Protein AF-A0A142WXB3-F1 (afdb_monomer_lite)

Sequence (186 aa):
MRRVSFALVLLGLASVGWAQGPALPAAPQPLIVPQTEVIPVVPEAPRPQPTRYETLRPIVPQVAPSPSFPQQFDPPGGVSLTPVPDGTVIPYEQVFVSPLPALPLYDKVRVRQTRNMHPQAVPKLVAIKDPCFGGGCVYVEVCVPPCGREEVCCLRWRDGIRLDYGKYSVDIVTTRRGLVIVDYND

Radius of gyration: 32.51 Å; chains: 1; bounding box: 45×109×46 Å

Foldseek 3Di:
DDDDDDDDDDDDDDDDDDDDDDDDDDDDDDDDDPDPPPPPPDPPDPDPDPPPPPPPPPPPPPPPPDPPDDPPPDDPDDPDPDPDDDDPPPPPPPPPPPPDPPQDAQDQEAEAPVVLADPPWDWDWDWFQQLPPDRGTHIYIDTHDPDADWDWDQDPPFRWIWTDRPQKIWIWGRDNVRHTYTYIDD

Structure (mmCIF, N/CA/C/O backbone):
data_AF-A0A142WXB3-F1
#
_entry.id   AF-A0A142WXB3-F1
#
loop_
_atom_site.group_PDB
_atom_site.id
_atom_site.type_symbol
_atom_site.label_atom_id
_atom_site.label_alt_id
_atom_site.label_comp_id
_atom_site.label_asym_id
_atom_site.label_entity_id
_atom_site.label_seq_id
_atom_site.pdbx_PDB_ins_code
_atom_site.Cartn_x
_atom_site.Cartn_y
_atom_site.Cartn_z
_atom_site.occupancy
_atom_site.B_iso_or_equiv
_atom_site.auth_seq_id
_atom_site.auth_comp_id
_atom_site.auth_asym_id
_atom_site.auth_atom_id
_atom_site.pdbx_PDB_model_num
ATOM 1 N N . MET A 1 1 ? -15.731 11.351 26.396 1.00 47.03 1 MET A N 1
ATOM 2 C CA . MET A 1 1 ? -16.989 11.983 25.940 1.00 47.03 1 MET A CA 1
ATOM 3 C C . MET A 1 1 ? -16.761 13.478 25.740 1.00 47.03 1 MET A C 1
ATOM 5 O O . MET A 1 1 ? -16.680 14.202 26.722 1.00 47.03 1 MET A O 1
ATOM 9 N N . ARG A 1 2 ? -16.611 13.946 24.496 1.00 42.78 2 ARG A N 1
ATOM 10 C CA . ARG A 1 2 ? -16.711 15.371 24.141 1.00 42.78 2 ARG A CA 1
ATOM 11 C C . ARG A 1 2 ? -17.492 15.467 22.830 1.00 42.78 2 ARG A C 1
ATOM 13 O O . ARG A 1 2 ? -17.138 14.814 21.857 1.00 42.78 2 ARG A O 1
ATOM 20 N N . ARG A 1 3 ? -18.619 16.176 22.900 1.00 59.78 3 ARG A N 1
ATOM 21 C CA . ARG A 1 3 ? -19.543 16.507 21.806 1.00 59.78 3 ARG A CA 1
ATOM 22 C C . ARG A 1 3 ? -18.959 17.639 20.939 1.00 59.78 3 ARG A C 1
ATOM 24 O O . ARG A 1 3 ? -17.984 18.257 21.360 1.00 59.78 3 ARG A O 1
ATOM 31 N N . VAL A 1 4 ? -19.708 17.983 19.878 1.00 42.53 4 VAL A N 1
ATOM 32 C CA . VAL A 1 4 ? -19.761 19.292 19.171 1.00 42.53 4 VAL A CA 1
ATOM 33 C C . VAL A 1 4 ? -18.814 19.368 17.956 1.00 42.53 4 VAL A C 1
ATOM 35 O O . VAL A 1 4 ? -17.632 19.096 18.098 1.00 42.53 4 VAL A O 1
ATOM 38 N N . SER A 1 5 ? -19.201 19.726 16.724 1.00 49.81 5 SER A N 1
ATOM 39 C CA . SER A 1 5 ? -20.491 20.025 16.076 1.00 49.81 5 SER A CA 1
ATOM 40 C C . SER A 1 5 ? -20.311 19.915 14.554 1.00 49.81 5 SER A C 1
ATOM 42 O O . SER A 1 5 ? -19.264 20.287 14.028 1.00 49.81 5 SER A O 1
ATOM 44 N N . PHE A 1 6 ? -21.343 19.449 13.846 1.00 47.66 6 PHE A N 1
ATOM 45 C CA . PHE A 1 6 ? -21.477 19.583 12.393 1.00 47.66 6 PHE A CA 1
ATOM 46 C C . PHE A 1 6 ? -21.995 20.990 12.068 1.00 47.66 6 PHE A C 1
ATOM 48 O O . PHE A 1 6 ? -23.090 21.348 12.494 1.00 47.66 6 PHE A O 1
ATOM 55 N N . ALA A 1 7 ? -21.233 21.767 11.301 1.00 58.34 7 ALA A N 1
ATOM 56 C CA . ALA A 1 7 ? -21.731 22.960 10.625 1.00 58.34 7 ALA A CA 1
ATOM 57 C C . ALA A 1 7 ? -21.844 22.643 9.130 1.00 58.34 7 ALA A C 1
ATOM 59 O O . ALA A 1 7 ? -20.854 22.591 8.402 1.00 58.34 7 ALA A O 1
ATOM 60 N N . LEU A 1 8 ? -23.076 22.361 8.716 1.00 57.81 8 LEU A N 1
ATOM 61 C CA . LEU A 1 8 ? -23.508 22.274 7.331 1.00 57.81 8 LEU A CA 1
ATOM 62 C C . LEU A 1 8 ? -23.647 23.712 6.809 1.00 57.81 8 LEU A C 1
ATOM 64 O O . LEU A 1 8 ? -24.471 24.462 7.326 1.00 57.81 8 LEU A O 1
ATOM 68 N N . VAL A 1 9 ? -22.862 24.104 5.806 1.00 57.94 9 VAL A N 1
ATOM 69 C CA . VAL A 1 9 ? -23.105 25.343 5.053 1.00 57.94 9 VAL A CA 1
ATOM 70 C C . VAL A 1 9 ? -23.242 24.977 3.581 1.00 57.94 9 VAL A C 1
ATOM 72 O O . VAL A 1 9 ? -22.266 24.756 2.870 1.00 57.94 9 VAL A O 1
ATOM 75 N N . LEU A 1 10 ? -24.503 24.861 3.170 1.00 60.84 10 LEU A N 1
ATOM 76 C CA . LEU A 1 10 ? -24.974 25.010 1.798 1.00 60.84 10 LEU A CA 1
ATOM 77 C C . LEU A 1 10 ? -25.047 26.505 1.490 1.00 60.84 10 LEU A C 1
ATOM 79 O O . LEU A 1 10 ? -25.651 27.219 2.280 1.00 60.84 10 LEU A O 1
ATOM 83 N N . LEU A 1 11 ? -24.471 26.941 0.368 1.00 51.78 11 LEU A N 1
ATOM 84 C CA . LEU A 1 11 ? -24.742 28.172 -0.407 1.00 51.78 11 LEU A CA 1
ATOM 85 C C . LEU A 1 11 ? -23.515 28.374 -1.311 1.00 51.78 11 LEU A C 1
ATOM 87 O O . LEU A 1 11 ? -22.391 28.277 -0.844 1.00 51.78 11 LEU A O 1
ATOM 91 N N . GLY A 1 12 ? -23.588 28.639 -2.603 1.00 46.34 12 GLY A N 1
ATOM 92 C CA . GLY A 1 12 ? -24.674 28.945 -3.512 1.00 46.34 12 GLY A CA 1
ATOM 93 C C . GLY A 1 12 ? -23.985 29.320 -4.828 1.00 46.34 12 GLY A C 1
ATOM 94 O O . GLY A 1 12 ? -22.932 29.958 -4.825 1.00 46.34 12 GLY A O 1
ATOM 95 N N . LEU A 1 13 ? -24.532 28.855 -5.946 1.00 54.47 13 LEU A N 1
ATOM 96 C CA . LEU A 1 13 ? -24.110 29.256 -7.283 1.00 54.47 13 LEU A CA 1
ATOM 97 C C . LEU A 1 13 ? -24.368 30.755 -7.477 1.00 54.47 13 LEU A C 1
ATOM 99 O O . LEU A 1 13 ? -25.500 31.203 -7.317 1.00 54.47 13 LEU A O 1
ATOM 103 N N . ALA A 1 14 ? -23.347 31.499 -7.894 1.00 48.94 14 ALA A N 1
ATOM 104 C CA . ALA A 1 14 ? -23.523 32.764 -8.597 1.00 48.94 14 ALA A CA 1
ATOM 105 C C . ALA A 1 14 ? -22.334 32.988 -9.539 1.00 48.94 14 ALA A C 1
ATOM 107 O O . ALA A 1 14 ? -21.249 33.404 -9.137 1.00 48.94 14 ALA A O 1
ATOM 108 N N . SER A 1 15 ? -22.555 32.677 -10.814 1.00 53.38 15 SER A N 1
ATOM 109 C CA . SER A 1 15 ? -21.755 33.178 -11.924 1.00 53.38 15 SER A CA 1
ATOM 110 C C . SER A 1 15 ? -21.953 34.691 -12.016 1.00 53.38 15 SER A C 1
ATOM 112 O O . SER A 1 15 ? -23.075 35.148 -12.221 1.00 53.38 15 SER A O 1
ATOM 114 N N . VAL A 1 16 ? -20.878 35.466 -11.882 1.00 59.09 16 VAL A N 1
ATOM 115 C CA . VAL A 1 16 ? -20.888 36.909 -12.150 1.00 59.09 16 VAL A CA 1
ATOM 116 C C . VAL A 1 16 ? -19.816 37.200 -13.191 1.00 59.09 16 VAL A C 1
ATOM 118 O O . VAL A 1 16 ? -18.640 36.884 -13.009 1.00 59.09 16 VAL A O 1
ATOM 121 N N . GLY A 1 17 ? -20.277 37.729 -14.324 1.00 46.22 17 GLY A N 1
ATOM 122 C CA . GLY A 1 17 ? -19.465 38.106 -15.470 1.00 46.22 17 GLY A CA 1
ATOM 123 C C . GLY A 1 17 ? -18.513 39.250 -15.143 1.00 46.22 17 GLY A C 1
ATOM 124 O O . GLY A 1 17 ? -18.853 40.187 -14.424 1.00 46.22 17 GLY A O 1
ATOM 125 N N . TRP A 1 18 ? -17.309 39.164 -15.695 1.00 51.41 18 TRP A N 1
ATOM 126 C CA . TRP A 1 18 ? -16.295 40.199 -15.573 1.00 51.41 18 TRP A CA 1
ATOM 127 C C . TRP A 1 18 ? -16.490 41.195 -16.716 1.00 51.41 18 TRP A C 1
ATOM 129 O O . TRP A 1 18 ? -16.135 40.922 -17.860 1.00 51.41 18 TRP A O 1
ATOM 139 N N . ALA A 1 19 ? -17.090 42.343 -16.402 1.00 52.09 19 ALA A N 1
ATOM 140 C CA . ALA A 1 19 ? -17.025 43.529 -17.244 1.00 52.09 19 ALA A CA 1
ATOM 141 C C . ALA A 1 19 ? -15.675 44.214 -16.997 1.00 52.09 19 ALA A C 1
ATOM 143 O O . ALA A 1 19 ? -15.342 44.597 -15.875 1.00 52.09 19 ALA A O 1
ATOM 144 N N . GLN A 1 20 ? -14.880 44.320 -18.055 1.00 57.94 20 GLN A N 1
ATOM 145 C CA . GLN A 1 20 ? -13.537 44.881 -18.036 1.00 57.94 20 GLN A CA 1
ATOM 146 C C . GLN A 1 20 ? -13.639 46.412 -18.100 1.00 57.94 20 GLN A C 1
ATOM 148 O O . GLN A 1 20 ? -13.911 46.982 -19.154 1.00 57.94 20 GLN A O 1
ATOM 153 N N . GLY A 1 21 ? -13.502 47.071 -16.948 1.00 66.12 21 GLY A N 1
ATOM 154 C CA . GLY A 1 21 ? -13.459 48.532 -16.837 1.00 66.12 21 GLY A CA 1
ATOM 155 C C . GLY A 1 21 ? -12.042 49.098 -17.033 1.00 66.12 21 GLY A C 1
ATOM 156 O O . GLY A 1 21 ? -11.064 48.378 -16.815 1.00 66.12 21 GLY A O 1
ATOM 157 N N . PRO A 1 22 ? -11.906 50.374 -17.443 1.00 63.91 22 PRO A N 1
ATOM 158 C CA . PRO A 1 22 ? -10.613 51.008 -17.683 1.00 63.91 22 PRO A CA 1
ATOM 159 C C . PRO A 1 22 ? -9.807 51.165 -16.387 1.00 63.91 22 PRO A C 1
ATOM 161 O O . PRO A 1 22 ? -10.332 51.551 -15.342 1.00 63.91 22 PRO A O 1
ATOM 164 N N . ALA A 1 23 ? -8.513 50.854 -16.480 1.00 55.50 23 ALA A N 1
ATOM 165 C CA . ALA A 1 23 ? -7.552 50.913 -15.388 1.00 55.50 23 ALA A CA 1
ATOM 166 C C . ALA A 1 23 ? -7.412 52.343 -14.844 1.00 55.50 23 ALA A C 1
ATOM 168 O O . ALA A 1 23 ? -6.957 53.248 -15.544 1.00 55.50 23 ALA A O 1
ATOM 169 N N . LEU A 1 24 ? -7.789 52.535 -13.580 1.00 71.38 24 LEU A N 1
ATOM 170 C CA . LEU A 1 24 ? -7.489 53.753 -12.835 1.00 71.38 24 LEU A CA 1
ATOM 171 C C . LEU A 1 24 ? -5.999 53.774 -12.442 1.00 71.38 24 LEU A C 1
ATOM 173 O O . LEU A 1 24 ? -5.443 52.721 -12.113 1.00 71.38 24 LEU A O 1
ATOM 177 N N . PRO A 1 25 ? -5.343 54.949 -12.449 1.00 66.12 25 PRO A N 1
ATOM 178 C CA . PRO A 1 25 ? -3.958 55.084 -12.017 1.00 66.12 25 PRO A CA 1
ATOM 179 C C . PRO A 1 25 ? -3.825 54.759 -10.525 1.00 66.12 25 PRO A C 1
ATOM 181 O O . PRO A 1 25 ? -4.580 55.253 -9.687 1.00 66.12 25 PRO A O 1
ATOM 184 N N . ALA A 1 26 ? -2.858 53.897 -10.211 1.00 62.44 26 ALA A N 1
ATOM 185 C CA . ALA A 1 26 ? -2.575 53.424 -8.865 1.00 62.44 26 ALA A CA 1
ATOM 186 C C . ALA A 1 26 ? -2.197 54.586 -7.932 1.00 62.44 26 ALA A C 1
ATOM 188 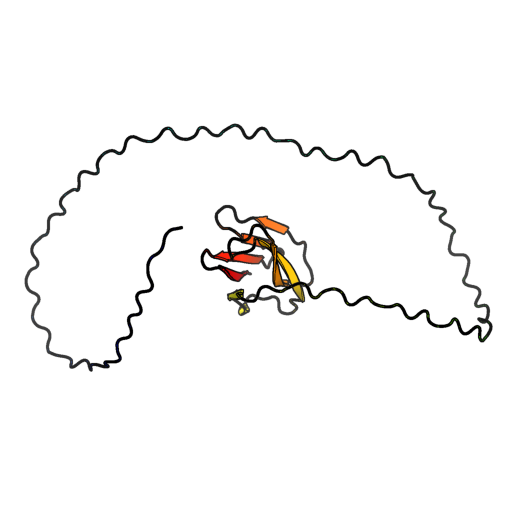O O . ALA A 1 26 ? -1.267 55.344 -8.206 1.00 62.44 26 ALA A O 1
ATOM 189 N N . ALA A 1 27 ? -2.910 54.702 -6.811 1.00 72.00 27 ALA A N 1
ATOM 190 C CA . ALA A 1 27 ? -2.542 55.607 -5.733 1.00 72.00 27 ALA A CA 1
ATOM 191 C C . ALA A 1 27 ? -1.198 55.176 -5.102 1.00 72.00 27 ALA A C 1
ATOM 193 O O . ALA A 1 27 ? -0.937 53.972 -4.991 1.00 72.00 27 ALA A O 1
ATOM 194 N N . PRO A 1 28 ? -0.349 56.126 -4.669 1.00 70.69 28 PRO A N 1
ATOM 195 C CA . PRO A 1 28 ? 0.901 55.819 -3.984 1.00 70.69 28 PRO A CA 1
ATOM 196 C C . PRO A 1 28 ? 0.604 55.087 -2.672 1.00 70.69 28 PRO A C 1
ATOM 198 O O . PRO A 1 28 ? -0.101 55.603 -1.803 1.00 70.69 28 PRO A O 1
ATOM 201 N N . GLN A 1 29 ? 1.119 53.864 -2.540 1.00 71.75 29 GLN A N 1
ATOM 202 C CA . GLN A 1 29 ? 0.942 53.086 -1.320 1.00 71.75 29 GLN A CA 1
ATOM 203 C C . GLN A 1 29 ? 1.796 53.670 -0.185 1.00 71.75 29 GLN A C 1
ATOM 2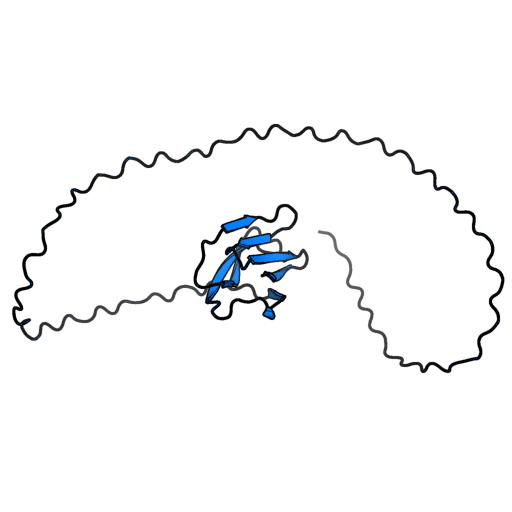05 O O . GLN A 1 29 ? 2.955 54.027 -0.418 1.00 71.75 29 GLN A O 1
ATOM 210 N N . PRO A 1 30 ? 1.262 53.760 1.045 1.00 68.12 30 PRO A N 1
ATOM 211 C CA . PRO A 1 30 ? 2.056 54.134 2.202 1.00 68.12 30 PRO A CA 1
ATOM 212 C C . PRO A 1 30 ? 3.113 53.058 2.472 1.00 68.12 30 PRO A C 1
ATOM 214 O O . PRO A 1 30 ? 2.824 51.862 2.486 1.00 68.12 30 PRO A O 1
ATOM 217 N N . LEU A 1 31 ? 4.349 53.504 2.693 1.00 62.78 31 LEU A N 1
ATOM 218 C CA . LEU A 1 31 ? 5.473 52.684 3.136 1.00 62.78 31 LEU A CA 1
ATOM 219 C C . LEU A 1 31 ? 5.151 52.113 4.526 1.00 62.78 31 LEU A C 1
ATOM 221 O O . LEU A 1 31 ? 5.334 52.773 5.547 1.00 62.78 31 LEU A O 1
ATOM 225 N N . ILE A 1 32 ? 4.623 50.890 4.561 1.00 66.56 32 ILE A N 1
ATOM 226 C CA . ILE A 1 32 ? 4.429 50.132 5.797 1.00 66.56 32 ILE A CA 1
ATOM 227 C C . ILE A 1 32 ? 5.810 49.645 6.230 1.00 66.56 32 ILE A C 1
ATOM 229 O O . ILE A 1 32 ? 6.370 48.713 5.655 1.00 66.56 32 ILE A O 1
ATOM 233 N N . VAL A 1 33 ? 6.377 50.313 7.233 1.00 71.38 33 VAL A N 1
ATOM 234 C CA . VAL A 1 33 ? 7.566 49.831 7.938 1.00 71.38 33 VAL A CA 1
ATOM 235 C C . VAL A 1 33 ? 7.153 48.560 8.688 1.00 71.38 33 VAL A C 1
ATOM 237 O O . VAL A 1 33 ? 6.237 48.636 9.512 1.00 71.38 33 VAL A O 1
ATOM 240 N N . PRO A 1 34 ? 7.760 47.391 8.417 1.00 62.31 34 PRO A N 1
ATOM 241 C CA . PRO A 1 34 ? 7.446 46.183 9.163 1.00 62.31 34 PRO A CA 1
ATOM 242 C C . PRO A 1 34 ? 7.835 46.410 10.624 1.00 62.31 34 PRO A C 1
ATOM 244 O O . PRO A 1 34 ? 9.001 46.639 10.943 1.00 62.31 34 PRO A O 1
ATOM 247 N N . GLN A 1 35 ? 6.840 46.389 11.510 1.00 62.81 35 GLN A N 1
ATOM 248 C CA . GLN A 1 35 ? 7.089 46.342 12.942 1.00 62.81 35 GLN A CA 1
ATOM 249 C C . GLN A 1 35 ? 7.801 45.025 13.236 1.00 62.81 35 GLN A C 1
ATOM 251 O O . GLN A 1 35 ? 7.246 43.949 13.025 1.00 62.81 35 GLN A O 1
ATOM 256 N N . THR A 1 36 ? 9.053 45.119 13.676 1.00 62.91 36 THR A N 1
ATOM 257 C CA . THR A 1 36 ? 9.834 43.978 14.140 1.00 62.91 36 THR A CA 1
ATOM 258 C C . THR A 1 36 ? 9.139 43.405 15.368 1.00 62.91 36 THR A C 1
ATOM 260 O O . THR A 1 36 ? 9.235 43.950 16.467 1.00 62.91 36 THR A O 1
ATOM 263 N N . GLU A 1 37 ? 8.377 42.338 15.165 1.00 67.44 37 GLU A N 1
ATOM 264 C CA . GLU A 1 37 ? 7.726 41.601 16.235 1.00 67.44 37 GLU A CA 1
ATOM 265 C C . GLU A 1 37 ? 8.826 40.978 17.104 1.00 67.44 37 GLU A C 1
ATOM 267 O O . GLU A 1 37 ? 9.598 40.124 16.661 1.00 67.44 37 GLU A O 1
ATOM 272 N N . VAL A 1 38 ? 8.966 41.478 18.332 1.00 68.81 38 VAL A N 1
ATOM 273 C CA . VAL A 1 38 ? 9.890 40.928 19.323 1.00 68.81 38 VAL A CA 1
ATOM 274 C C . VAL A 1 38 ? 9.331 39.574 19.739 1.00 68.81 38 VAL A C 1
ATOM 276 O O . VAL A 1 38 ? 8.424 39.491 20.564 1.00 68.81 38 VAL A O 1
ATOM 279 N N . ILE A 1 39 ? 9.846 38.511 19.122 1.00 70.75 39 ILE A N 1
ATOM 280 C CA . ILE A 1 39 ? 9.459 37.137 19.435 1.00 70.75 39 ILE A CA 1
ATOM 281 C C . ILE A 1 39 ? 9.861 36.864 20.894 1.00 70.75 39 ILE A C 1
ATOM 283 O O . ILE A 1 39 ? 11.050 36.959 21.217 1.00 70.75 39 ILE A O 1
ATOM 287 N N . PRO A 1 40 ? 8.915 36.534 21.793 1.00 68.25 40 PRO A N 1
ATOM 288 C CA . PRO A 1 40 ? 9.253 36.145 23.152 1.00 68.25 40 PRO A CA 1
ATOM 289 C C . PRO A 1 40 ? 10.134 34.897 23.100 1.00 68.25 40 PRO A C 1
ATOM 291 O O . PRO A 1 40 ? 9.764 33.881 22.510 1.00 68.25 40 PRO A O 1
ATOM 294 N N . VAL A 1 41 ? 11.318 34.988 23.708 1.00 71.25 41 VAL A N 1
ATOM 295 C CA . VAL A 1 41 ? 12.245 33.866 23.865 1.00 71.25 41 VAL A CA 1
ATOM 296 C C . VAL A 1 41 ? 11.546 32.812 24.719 1.00 71.25 41 VAL A C 1
ATOM 298 O O . VAL A 1 41 ? 11.460 32.933 25.940 1.00 71.25 41 VAL A O 1
ATOM 301 N N . VAL A 1 42 ? 10.987 31.798 24.061 1.00 74.00 42 VAL A N 1
ATOM 302 C CA . VAL A 1 42 ? 10.418 30.632 24.732 1.00 74.00 42 VAL A CA 1
ATOM 303 C C . VAL A 1 42 ? 11.584 29.891 25.392 1.00 74.00 42 VAL A C 1
ATOM 305 O O . VAL A 1 42 ? 12.529 29.537 24.684 1.00 74.00 42 VAL A O 1
ATOM 308 N N . PRO A 1 43 ? 11.567 29.661 26.718 1.00 69.12 43 PRO A N 1
ATOM 309 C CA . PRO A 1 43 ? 12.590 28.856 27.368 1.00 69.12 43 PRO A CA 1
ATOM 310 C C . PRO A 1 43 ? 12.618 27.474 26.712 1.00 69.12 43 PRO A C 1
ATOM 312 O O . PRO A 1 43 ? 11.613 26.762 26.690 1.00 69.12 43 PRO A O 1
ATOM 315 N N . GLU A 1 44 ? 13.765 27.136 26.121 1.00 64.31 44 GLU A N 1
ATOM 316 C CA . GLU A 1 44 ? 13.998 25.866 25.443 1.00 64.31 44 GLU A CA 1
ATOM 317 C C . GLU A 1 44 ? 13.752 24.737 26.446 1.00 64.31 44 GLU A C 1
ATOM 319 O O . GLU A 1 44 ? 14.491 24.569 27.418 1.00 64.31 44 GLU A O 1
ATOM 324 N N . ALA A 1 45 ? 12.655 24.000 26.245 1.00 71.06 45 ALA A N 1
ATOM 325 C CA . ALA A 1 45 ? 12.354 22.830 27.050 1.00 71.06 45 ALA A CA 1
ATOM 326 C C . ALA A 1 45 ? 13.569 21.886 27.000 1.00 71.06 45 ALA A C 1
ATOM 328 O O . ALA A 1 45 ? 14.131 21.702 25.913 1.00 71.06 45 ALA A O 1
ATOM 329 N N . PRO A 1 46 ? 13.987 21.290 28.135 1.00 72.56 46 PRO A N 1
ATOM 330 C CA . PRO A 1 46 ? 15.115 20.372 28.174 1.00 72.56 46 PRO A CA 1
ATOM 331 C C . PRO A 1 46 ? 14.959 19.338 27.065 1.00 72.56 46 PRO A C 1
ATOM 333 O O . PRO A 1 46 ? 13.983 18.582 27.053 1.00 72.56 46 PRO A O 1
ATOM 336 N N . ARG A 1 47 ? 15.887 19.341 26.097 1.00 64.31 47 ARG A N 1
ATOM 337 C CA . ARG A 1 47 ? 15.866 18.354 25.018 1.00 64.31 47 ARG A CA 1
ATOM 338 C C . ARG A 1 47 ? 15.844 16.978 25.678 1.00 64.31 47 ARG A C 1
ATOM 340 O O . ARG A 1 47 ? 16.714 16.725 26.517 1.00 64.31 47 ARG A O 1
ATOM 347 N N . PRO A 1 48 ? 14.882 16.102 25.340 1.00 64.81 48 PRO A N 1
ATOM 348 C CA . PRO A 1 48 ? 14.926 14.732 25.809 1.00 64.81 48 PRO A CA 1
ATOM 349 C C . PRO A 1 48 ? 16.271 14.172 25.362 1.00 64.81 48 PRO A C 1
ATOM 351 O O . PRO A 1 48 ? 16.558 14.102 24.164 1.00 64.81 48 PRO A O 1
ATOM 354 N N . GLN A 1 49 ? 17.136 13.869 26.333 1.00 69.50 49 GLN A N 1
ATOM 355 C CA . GLN A 1 49 ? 18.382 13.191 26.029 1.00 69.50 49 GLN A CA 1
ATOM 356 C C . GLN A 1 49 ? 18.019 11.908 25.284 1.00 69.50 49 GLN A C 1
ATOM 358 O O . GLN A 1 49 ? 17.019 11.279 25.650 1.00 69.50 49 GLN A O 1
ATOM 363 N N . PRO A 1 50 ? 18.770 11.528 24.236 1.00 52.47 50 PRO A N 1
ATOM 364 C CA . PRO A 1 50 ? 18.580 10.241 23.600 1.00 52.47 50 PRO A CA 1
ATOM 365 C C . PRO A 1 50 ? 18.756 9.195 24.693 1.00 52.47 50 PRO A C 1
ATOM 367 O O . PRO A 1 50 ? 19.870 8.920 25.140 1.00 52.47 50 PRO A O 1
ATOM 370 N N . THR A 1 51 ? 17.636 8.661 25.178 1.00 54.97 51 THR A N 1
ATOM 371 C CA . THR A 1 51 ? 17.625 7.458 25.986 1.00 54.97 51 THR A CA 1
ATOM 372 C C . THR A 1 51 ? 18.338 6.449 25.124 1.00 54.97 51 THR A C 1
ATOM 374 O O . THR A 1 51 ? 17.890 6.127 24.023 1.00 54.97 51 THR A O 1
ATOM 377 N N . ARG A 1 52 ? 19.532 6.075 25.583 1.00 53.62 52 ARG A N 1
ATOM 378 C CA . ARG A 1 52 ? 20.353 5.021 25.019 1.00 53.62 52 ARG A CA 1
ATOM 379 C C . ARG A 1 52 ? 19.398 3.864 24.781 1.00 53.62 52 ARG A C 1
ATOM 381 O O . ARG A 1 52 ? 18.932 3.252 25.736 1.00 53.62 52 ARG A O 1
ATOM 388 N N . TYR A 1 53 ? 19.020 3.659 23.526 1.00 48.94 53 TYR A N 1
ATOM 389 C CA . TYR A 1 53 ? 18.274 2.489 23.112 1.00 48.94 53 TYR A CA 1
ATOM 390 C C . TYR A 1 53 ? 19.231 1.351 23.403 1.00 48.94 53 TYR A C 1
ATOM 392 O O . TYR A 1 53 ? 20.194 1.105 22.678 1.00 48.94 53 TYR A O 1
ATOM 400 N N . GLU A 1 54 ? 19.043 0.763 24.575 1.00 54.03 54 GLU A N 1
ATOM 401 C CA . GLU A 1 54 ? 19.631 -0.496 24.943 1.00 54.03 54 GLU A CA 1
ATOM 402 C C . GLU A 1 54 ? 19.089 -1.454 23.896 1.00 54.03 54 GLU A C 1
ATOM 404 O O . GLU A 1 54 ? 17.905 -1.786 23.889 1.00 54.03 54 GLU A O 1
ATOM 409 N N . THR A 1 55 ? 19.926 -1.727 22.895 1.00 57.25 55 THR A N 1
ATOM 410 C CA . THR A 1 55 ? 19.667 -2.673 21.825 1.00 57.25 55 THR A CA 1
ATOM 411 C C . THR A 1 55 ? 19.300 -3.984 22.494 1.00 57.25 55 THR A C 1
ATOM 413 O O . THR A 1 55 ? 20.177 -4.767 22.862 1.00 57.25 55 THR A O 1
ATOM 416 N N . LEU A 1 56 ? 17.998 -4.196 22.691 1.00 56.75 56 LEU A N 1
ATOM 417 C CA . LEU A 1 56 ? 17.434 -5.481 23.041 1.00 56.75 56 LEU A CA 1
ATOM 418 C C . LEU A 1 56 ? 17.816 -6.380 21.878 1.00 56.75 56 LEU A C 1
ATOM 420 O O . LEU A 1 56 ? 17.219 -6.334 20.802 1.00 56.75 56 LEU A O 1
ATOM 424 N N . ARG A 1 57 ? 18.910 -7.120 22.068 1.00 68.56 57 ARG A N 1
ATOM 425 C CA . ARG A 1 57 ? 19.308 -8.172 21.149 1.00 68.56 57 ARG A CA 1
ATOM 426 C C . ARG A 1 57 ? 18.074 -9.057 21.003 1.00 68.56 57 ARG A C 1
ATOM 428 O O . ARG A 1 57 ? 17.525 -9.454 22.034 1.00 68.56 57 ARG A O 1
ATOM 435 N N . PRO A 1 58 ? 17.615 -9.339 19.775 1.00 62.25 58 PRO A N 1
ATOM 436 C CA . PRO A 1 58 ? 16.580 -10.331 19.576 1.00 62.25 58 PRO A CA 1
ATOM 437 C C . PRO A 1 58 ? 17.023 -11.583 20.326 1.00 62.25 58 PRO A C 1
ATOM 439 O O . PRO A 1 58 ? 18.112 -12.104 20.069 1.00 62.25 58 PRO A O 1
ATOM 442 N N . ILE A 1 59 ? 16.223 -12.023 21.296 1.00 65.44 59 ILE A N 1
ATOM 443 C CA . ILE A 1 59 ? 16.346 -13.371 21.834 1.00 65.44 59 ILE A CA 1
ATOM 444 C C . ILE A 1 59 ? 15.953 -14.248 20.654 1.00 65.44 59 ILE A C 1
ATOM 446 O O . ILE A 1 59 ? 14.773 -14.484 20.415 1.00 65.44 59 ILE A O 1
ATOM 450 N N . VAL A 1 60 ? 16.938 -14.615 19.835 1.00 67.12 60 VAL A N 1
ATOM 451 C CA . VAL A 1 60 ? 16.780 -15.648 18.822 1.00 67.12 60 VAL A CA 1
ATOM 452 C C . VAL A 1 60 ? 16.411 -16.889 19.624 1.00 67.12 60 VAL A C 1
ATOM 454 O O . VAL A 1 60 ? 17.230 -17.319 20.444 1.00 67.12 60 VAL A O 1
ATOM 457 N N . PRO A 1 61 ? 15.1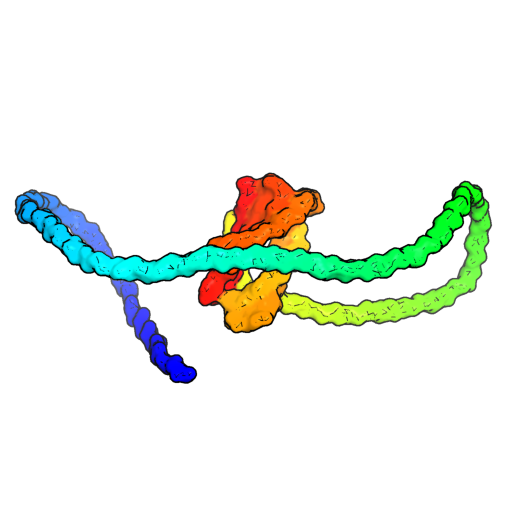93 -17.440 19.474 1.00 66.31 61 PRO A N 1
ATOM 458 C CA . PRO A 1 61 ? 14.897 -18.739 20.042 1.00 66.31 61 PRO A CA 1
ATOM 459 C C . PRO A 1 61 ? 15.976 -19.672 19.507 1.00 66.31 61 PRO A C 1
ATOM 461 O O . PRO A 1 61 ? 16.136 -19.778 18.289 1.00 66.31 61 PRO A O 1
ATOM 464 N N . GLN A 1 62 ? 16.774 -20.275 20.391 1.00 65.81 62 GLN A N 1
ATOM 465 C CA . GLN A 1 62 ? 17.642 -21.371 19.987 1.00 65.81 62 GLN A CA 1
ATOM 466 C C . GLN A 1 62 ? 16.716 -22.462 19.455 1.00 65.81 62 GLN A C 1
ATOM 468 O O . GLN A 1 62 ? 16.115 -23.213 20.220 1.00 65.81 62 GLN A O 1
ATOM 473 N N . VAL A 1 63 ? 16.536 -22.484 18.136 1.00 66.25 63 VAL A N 1
ATOM 474 C CA . VAL A 1 63 ? 15.900 -23.589 17.440 1.00 66.25 63 VAL A CA 1
ATOM 475 C C . VAL A 1 63 ? 16.797 -24.776 17.739 1.00 66.25 63 VAL A C 1
ATOM 477 O O . VAL A 1 63 ? 17.970 -24.782 17.360 1.00 66.25 63 VAL A O 1
ATOM 480 N N . ALA A 1 64 ? 16.270 -25.722 18.516 1.00 72.75 64 ALA A N 1
ATOM 481 C CA . ALA A 1 64 ? 16.942 -26.982 18.773 1.00 72.75 64 ALA A CA 1
ATOM 482 C C . ALA A 1 64 ? 17.416 -27.558 17.428 1.00 72.75 64 ALA A C 1
ATOM 484 O O . ALA A 1 64 ? 16.673 -27.456 16.447 1.00 72.75 64 ALA A O 1
ATOM 485 N N . PRO A 1 65 ? 18.637 -28.113 17.348 1.00 71.12 65 PRO A N 1
ATOM 486 C CA . PRO A 1 65 ? 19.141 -28.688 16.111 1.00 71.12 65 PRO A CA 1
ATOM 487 C C . PRO A 1 65 ? 18.120 -29.698 15.589 1.00 71.12 65 PRO A C 1
ATOM 489 O O . PRO A 1 65 ? 17.806 -30.679 16.265 1.00 71.12 65 PRO A O 1
ATOM 492 N N . SER A 1 66 ? 17.560 -29.410 14.412 1.00 70.06 66 SER A N 1
ATOM 493 C CA . SER A 1 66 ? 16.649 -30.317 13.725 1.00 70.06 66 SER A CA 1
ATOM 494 C C . SER A 1 66 ? 17.304 -31.696 13.634 1.00 70.06 66 SER A C 1
ATOM 496 O O . SER A 1 66 ? 18.492 -31.764 13.298 1.00 70.06 66 SER A O 1
ATOM 498 N N . PRO A 1 67 ? 16.576 -32.792 13.916 1.00 70.25 67 PRO A N 1
ATOM 499 C CA . PRO A 1 67 ? 17.112 -34.125 13.715 1.00 70.25 67 PRO A CA 1
ATOM 500 C C . PRO A 1 67 ? 17.515 -34.247 12.247 1.00 70.25 67 PRO A C 1
ATOM 502 O O . PRO A 1 67 ? 16.705 -34.067 11.338 1.00 70.25 67 PRO A O 1
ATOM 505 N N . SER A 1 68 ? 18.799 -34.499 12.024 1.00 67.38 68 SER A N 1
ATOM 506 C CA . SER A 1 68 ? 19.347 -34.871 10.732 1.00 67.38 68 SER A CA 1
ATOM 507 C C . SER A 1 68 ? 18.640 -36.140 10.266 1.00 67.38 68 SER A C 1
ATOM 509 O O . SER A 1 68 ? 18.950 -37.235 10.733 1.00 67.38 68 SER A O 1
ATOM 511 N N . PHE A 1 69 ? 17.662 -35.989 9.377 1.00 66.19 69 PHE A N 1
ATOM 512 C CA . PHE A 1 69 ? 17.117 -37.110 8.630 1.00 66.19 69 PHE A CA 1
ATOM 513 C C . PHE A 1 69 ? 18.223 -37.642 7.708 1.00 66.19 69 PHE A C 1
ATOM 515 O O . PHE A 1 69 ? 18.812 -36.849 6.965 1.00 66.19 69 PHE A O 1
ATOM 522 N N . PRO A 1 70 ? 18.544 -38.946 7.743 1.00 65.94 70 PRO A N 1
ATOM 523 C CA . PRO A 1 70 ? 19.481 -39.521 6.793 1.00 65.94 70 PRO A CA 1
ATOM 524 C C . PRO A 1 70 ? 18.890 -39.390 5.386 1.00 65.94 70 PRO A C 1
ATOM 526 O O . PRO A 1 70 ? 17.871 -39.999 5.066 1.00 65.94 70 PRO A O 1
ATOM 529 N N . GLN A 1 71 ? 19.526 -38.568 4.548 1.00 63.06 71 GLN A N 1
ATOM 530 C CA . GLN A 1 71 ? 19.273 -38.572 3.113 1.00 63.06 71 GLN A CA 1
ATOM 531 C C . GLN A 1 71 ? 19.845 -39.863 2.532 1.00 63.06 71 GLN A C 1
ATOM 533 O O . GLN A 1 71 ? 21.017 -39.936 2.166 1.00 63.06 71 GLN A O 1
ATOM 538 N N . GLN A 1 72 ? 19.004 -40.890 2.458 1.00 67.69 72 GLN A N 1
ATOM 539 C CA . GLN A 1 72 ? 19.245 -42.012 1.569 1.00 67.69 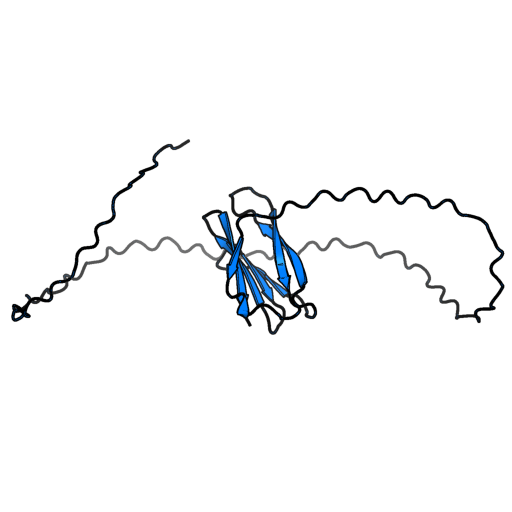72 GLN A CA 1
ATOM 540 C C . GLN A 1 72 ? 18.963 -41.527 0.142 1.00 67.69 72 GLN A C 1
ATOM 542 O O . GLN A 1 72 ? 17.821 -41.454 -0.304 1.00 67.69 72 GLN A O 1
ATOM 547 N N . PHE A 1 73 ? 20.023 -41.089 -0.535 1.00 60.75 73 PHE A N 1
ATOM 548 C CA . PHE A 1 73 ? 20.021 -40.824 -1.969 1.00 60.75 73 PHE A CA 1
ATOM 549 C C . PHE A 1 73 ? 20.113 -42.176 -2.681 1.00 60.75 73 PHE A C 1
ATOM 551 O O . PHE A 1 73 ? 21.206 -42.670 -2.956 1.00 60.75 73 PHE A O 1
ATOM 558 N N . ASP A 1 74 ? 18.967 -42.801 -2.938 1.00 61.06 74 ASP A N 1
ATOM 559 C CA . ASP A 1 74 ? 18.927 -43.925 -3.866 1.00 61.06 74 ASP A CA 1
ATOM 560 C C . ASP A 1 74 ? 19.110 -43.383 -5.301 1.00 61.06 74 ASP A C 1
ATOM 562 O O . ASP A 1 74 ? 18.419 -42.438 -5.700 1.00 61.06 74 ASP A O 1
ATOM 566 N N . PRO A 1 75 ? 20.069 -43.912 -6.085 1.00 67.88 75 PRO A N 1
ATOM 567 C CA . PRO A 1 75 ? 20.270 -43.500 -7.470 1.00 67.88 75 PRO A CA 1
ATOM 568 C C . PRO A 1 75 ? 19.040 -43.867 -8.319 1.00 67.88 75 PRO A C 1
ATOM 570 O O . PRO A 1 75 ? 18.389 -44.876 -8.036 1.00 67.88 75 PRO A O 1
ATOM 573 N N . PRO A 1 76 ? 18.723 -43.104 -9.384 1.00 61.12 76 PRO A N 1
ATOM 574 C CA . PRO A 1 76 ? 17.613 -43.410 -10.280 1.00 61.12 76 PRO A CA 1
ATOM 575 C C . PRO A 1 76 ? 17.910 -44.695 -11.066 1.00 61.12 76 PRO A C 1
ATOM 577 O O . PRO A 1 76 ? 18.453 -44.675 -12.170 1.00 61.12 76 PRO A O 1
ATOM 580 N N . GLY A 1 77 ? 17.564 -45.834 -10.467 1.00 53.22 77 GLY A N 1
ATOM 581 C CA . GLY A 1 77 ? 17.414 -47.106 -11.153 1.00 53.22 77 GLY A CA 1
ATOM 582 C C . GLY A 1 77 ? 16.309 -46.975 -12.196 1.00 53.22 77 GLY A C 1
ATOM 583 O O . GLY A 1 77 ? 15.247 -46.419 -11.918 1.00 53.22 77 GLY A O 1
ATOM 584 N N . GLY A 1 78 ? 16.605 -47.430 -13.414 1.00 53.97 78 GLY A N 1
ATOM 585 C CA . GLY A 1 78 ? 15.778 -47.248 -14.599 1.00 53.97 78 GLY A CA 1
ATOM 586 C C . GLY A 1 78 ? 14.296 -47.532 -14.365 1.00 53.97 78 GLY A C 1
ATOM 587 O O . GLY A 1 78 ? 13.918 -48.568 -13.819 1.00 53.97 78 GLY A O 1
ATOM 588 N N . VAL A 1 79 ? 13.461 -46.602 -14.827 1.00 55.31 79 VAL A N 1
ATOM 589 C CA . VAL A 1 79 ? 12.013 -46.776 -14.933 1.00 55.31 79 VAL A CA 1
ATOM 590 C C . VAL A 1 79 ? 11.718 -47.914 -15.911 1.00 55.31 79 VAL A C 1
ATOM 592 O O . VAL A 1 79 ? 11.646 -47.733 -17.124 1.00 55.31 79 VAL A O 1
ATOM 595 N N . SER A 1 80 ? 11.588 -49.121 -15.367 1.00 55.66 80 SER A N 1
ATOM 596 C CA . SER A 1 80 ? 10.954 -50.239 -16.050 1.00 55.66 80 SER A CA 1
ATOM 597 C C . SER A 1 80 ? 9.483 -49.877 -16.244 1.00 55.66 80 SER A C 1
ATOM 599 O O . SER A 1 80 ? 8.753 -49.694 -15.270 1.00 55.66 80 SER A O 1
ATOM 601 N N . LEU A 1 81 ? 9.066 -49.716 -17.500 1.00 54.66 81 LEU A N 1
ATOM 602 C CA . LEU A 1 81 ? 7.676 -49.495 -17.888 1.00 54.66 81 LEU A CA 1
ATOM 603 C C . LEU A 1 81 ? 6.893 -50.798 -17.681 1.00 54.66 81 LEU A C 1
ATOM 605 O O . LEU A 1 81 ? 6.652 -51.550 -18.625 1.00 54.66 81 LEU A O 1
ATOM 609 N N . THR A 1 82 ? 6.520 -51.099 -16.441 1.00 67.31 82 THR A N 1
ATOM 610 C CA . THR A 1 82 ? 5.497 -52.108 -16.176 1.00 67.31 82 THR A CA 1
ATOM 611 C C . THR A 1 82 ? 4.127 -51.525 -16.539 1.00 67.31 82 THR A C 1
ATOM 613 O O . THR A 1 82 ? 3.811 -50.405 -16.128 1.00 67.31 82 THR A O 1
ATOM 616 N N . PRO A 1 83 ? 3.300 -52.237 -17.327 1.00 67.75 83 PRO A N 1
ATOM 617 C CA . PRO A 1 83 ? 1.944 -51.796 -17.621 1.00 67.75 83 PRO A CA 1
ATOM 618 C C . PRO A 1 83 ? 1.162 -51.709 -16.308 1.00 67.75 83 PRO A C 1
ATOM 620 O O . PRO A 1 83 ? 1.075 -52.685 -15.561 1.00 67.75 83 PRO A O 1
ATOM 623 N N . VAL A 1 84 ? 0.643 -50.517 -16.014 1.00 69.38 84 VAL A N 1
ATOM 624 C CA . VAL A 1 84 ? -0.212 -50.270 -14.850 1.00 69.38 84 VAL A CA 1
ATOM 625 C C . VAL A 1 84 ? -1.440 -51.177 -14.985 1.00 69.38 84 VAL A C 1
ATOM 627 O O . VAL A 1 84 ? -2.124 -51.089 -16.006 1.00 69.38 84 VAL A O 1
ATOM 630 N N . PRO A 1 85 ? -1.711 -52.077 -14.022 1.00 66.88 85 PRO A N 1
ATOM 631 C CA . PRO A 1 85 ? -2.896 -52.917 -14.065 1.00 66.88 85 PRO A CA 1
ATOM 632 C C . PRO A 1 85 ? -4.148 -52.041 -14.017 1.00 66.88 85 PRO A C 1
ATOM 634 O O . PRO A 1 85 ? -4.284 -51.158 -13.168 1.00 66.88 85 PRO A O 1
ATOM 637 N N . ASP A 1 86 ? -5.041 -52.302 -14.966 1.00 65.12 86 ASP A N 1
ATOM 638 C CA . ASP A 1 86 ? -6.327 -51.640 -15.107 1.00 65.12 86 ASP A CA 1
ATOM 639 C C . ASP A 1 86 ? -7.160 -51.772 -13.823 1.00 65.12 86 ASP A C 1
ATOM 641 O O . ASP A 1 86 ? -7.378 -52.866 -13.301 1.00 65.12 86 ASP A O 1
ATOM 645 N N . GLY A 1 87 ? -7.666 -50.634 -13.351 1.00 64.06 87 GLY A N 1
ATOM 646 C CA . GLY A 1 87 ? -8.933 -50.575 -12.631 1.00 64.06 87 GLY A CA 1
ATOM 647 C C . GLY A 1 87 ? -8.946 -51.042 -11.177 1.00 64.06 87 GLY A C 1
ATOM 648 O O . GLY A 1 87 ? -9.717 -51.926 -10.821 1.00 64.06 87 GLY A O 1
ATOM 649 N N . THR A 1 88 ? -8.244 -50.341 -10.286 1.00 63.19 88 THR A N 1
ATOM 650 C CA . THR A 1 88 ? -8.849 -50.054 -8.974 1.00 63.19 88 THR A CA 1
ATOM 651 C C . THR A 1 88 ? -9.260 -48.592 -8.986 1.00 63.19 88 THR A C 1
ATOM 653 O O . THR A 1 88 ? -8.422 -47.701 -8.879 1.00 63.19 88 THR A O 1
ATOM 656 N N . VAL A 1 89 ? -10.556 -48.347 -9.195 1.00 61.28 89 VAL A N 1
ATOM 657 C CA . VAL A 1 89 ? -11.162 -47.023 -9.034 1.00 61.28 89 VAL A CA 1
ATOM 658 C C . VAL A 1 89 ? -10.964 -46.640 -7.574 1.00 61.28 89 VAL A C 1
ATOM 660 O O . VAL A 1 89 ? -11.711 -47.086 -6.706 1.00 61.28 89 VAL A O 1
ATOM 663 N N . ILE A 1 90 ? -9.919 -45.866 -7.289 1.00 61.22 90 ILE A N 1
ATOM 664 C CA . ILE A 1 90 ? -9.794 -45.205 -5.998 1.00 61.22 90 ILE A CA 1
ATOM 665 C C . ILE A 1 90 ? -10.964 -44.217 -5.968 1.00 61.22 90 ILE A C 1
ATOM 667 O O . ILE A 1 90 ? -11.025 -43.350 -6.847 1.00 61.22 90 ILE A O 1
ATOM 671 N N . PRO A 1 91 ? -11.934 -44.365 -5.047 1.00 64.19 91 PRO A N 1
ATOM 672 C CA . PRO A 1 91 ? -12.959 -43.353 -4.881 1.00 64.19 91 PRO A CA 1
ATOM 673 C C . PRO A 1 91 ? -12.214 -42.054 -4.609 1.00 64.19 91 PRO A C 1
ATOM 675 O O . PRO A 1 91 ? -11.416 -41.977 -3.678 1.00 64.19 91 PRO A O 1
ATOM 678 N N . TYR A 1 92 ? -12.403 -41.074 -5.488 1.00 61.34 92 TYR A N 1
ATOM 679 C CA . TYR A 1 92 ? -11.879 -39.735 -5.298 1.00 61.34 92 TYR A CA 1
ATOM 680 C C . TYR A 1 92 ? -12.366 -39.285 -3.919 1.00 61.34 92 TYR A C 1
ATOM 682 O O . TYR A 1 92 ? -13.555 -39.034 -3.717 1.00 61.34 92 TYR A O 1
ATOM 690 N N . GLU A 1 93 ? -11.477 -39.257 -2.928 1.00 63.66 93 GLU A N 1
ATOM 691 C CA . GLU A 1 93 ? -11.784 -38.554 -1.696 1.00 63.66 93 GLU A CA 1
ATOM 692 C C . GLU A 1 93 ? -12.051 -37.122 -2.132 1.00 63.66 93 GLU A C 1
ATOM 694 O O . GLU A 1 93 ? -11.189 -36.449 -2.704 1.00 63.66 93 GLU A O 1
ATOM 699 N N . GLN A 1 94 ? -13.303 -36.699 -1.983 1.00 66.38 94 GLN A N 1
ATOM 700 C CA . GLN A 1 94 ? -13.693 -35.330 -2.235 1.00 66.38 94 GLN A CA 1
ATOM 701 C C . GLN A 1 94 ? -12.889 -34.489 -1.255 1.00 66.38 94 GLN A C 1
ATOM 703 O O . GLN A 1 94 ? -13.243 -34.387 -0.082 1.00 66.38 94 GLN A O 1
ATOM 708 N N . VAL A 1 95 ? -11.771 -33.935 -1.729 1.00 63.03 95 VAL A N 1
ATOM 709 C CA . VAL A 1 95 ? -10.997 -32.944 -0.995 1.00 63.03 95 VAL A CA 1
ATOM 710 C C . VAL A 1 95 ? -11.959 -31.792 -0.769 1.00 63.03 95 VAL A C 1
ATOM 712 O O . VAL A 1 95 ? -12.241 -31.000 -1.668 1.00 63.03 95 VAL A O 1
ATOM 715 N N . PHE A 1 96 ? -12.543 -31.764 0.424 1.00 58.62 96 PHE A N 1
ATOM 716 C CA . PHE A 1 96 ? -13.412 -30.693 0.855 1.00 58.62 96 PHE A CA 1
ATOM 717 C C . PHE A 1 96 ? -12.495 -29.492 1.046 1.00 58.62 96 PHE A C 1
ATOM 719 O O . PHE A 1 96 ? -11.863 -29.317 2.088 1.00 58.62 96 PHE A O 1
ATOM 726 N N . VAL A 1 97 ? -12.347 -28.702 -0.016 1.00 65.19 97 VAL A N 1
ATOM 727 C CA . VAL A 1 97 ? -11.688 -27.406 0.057 1.00 65.19 97 VAL A CA 1
ATOM 728 C C . VAL A 1 97 ? -12.598 -26.558 0.930 1.00 65.19 97 VAL A C 1
ATOM 730 O O . VAL A 1 97 ? -13.596 -26.012 0.462 1.00 65.19 97 VAL A O 1
ATOM 733 N N . SER A 1 98 ? -12.309 -26.537 2.233 1.00 63.00 98 SER A N 1
ATOM 734 C CA . SER A 1 98 ? -12.993 -25.651 3.164 1.00 63.00 98 SER A CA 1
ATOM 735 C C . SER A 1 98 ? -12.880 -24.239 2.590 1.00 63.00 98 SER A C 1
ATOM 737 O O . SER A 1 98 ? -11.752 -23.807 2.318 1.00 63.00 98 SER A O 1
ATOM 739 N N . PRO A 1 99 ? -14.000 -23.546 2.312 1.00 68.81 99 PRO A N 1
ATOM 740 C CA . PRO A 1 99 ? -13.949 -22.221 1.726 1.00 68.81 99 PRO A CA 1
ATOM 741 C C . PRO A 1 99 ? -13.164 -21.330 2.683 1.00 68.81 99 PRO A C 1
ATOM 743 O O . PRO A 1 99 ? -13.591 -21.082 3.813 1.00 68.81 99 PRO A O 1
ATOM 746 N N . LEU A 1 100 ? -11.976 -20.907 2.246 1.00 61.88 100 LEU A N 1
ATOM 747 C CA . LEU A 1 100 ? -11.143 -19.997 3.015 1.00 61.88 100 LEU A CA 1
ATOM 748 C C . LEU A 1 100 ? -12.001 -18.757 3.313 1.00 61.88 100 LEU A C 1
ATOM 750 O O . LEU A 1 100 ? -12.605 -18.219 2.377 1.00 61.88 100 LEU A O 1
ATOM 754 N N . PRO A 1 101 ? -12.105 -18.303 4.573 1.00 73.38 101 PRO A N 1
ATOM 755 C CA . PRO A 1 101 ? -12.836 -17.081 4.865 1.00 73.38 101 PRO A CA 1
ATOM 756 C C . PRO A 1 101 ? -12.238 -15.950 4.026 1.00 73.38 101 PRO A C 1
ATOM 758 O O . PRO A 1 101 ? -11.023 -15.743 4.035 1.00 73.38 101 PRO A O 1
ATOM 761 N N . ALA A 1 102 ? -13.088 -15.253 3.268 1.00 79.12 102 ALA A N 1
ATOM 762 C CA . ALA A 1 102 ? -12.666 -14.122 2.458 1.00 79.12 102 ALA A CA 1
ATOM 763 C C . ALA A 1 102 ? -11.996 -13.092 3.378 1.00 79.12 102 ALA A C 1
ATOM 765 O O . ALA A 1 102 ? -12.632 -12.554 4.287 1.00 79.12 102 ALA A O 1
ATOM 766 N N . LEU A 1 103 ? -10.697 -12.865 3.177 1.00 86.69 103 LEU A N 1
ATOM 767 C CA . LEU A 1 103 ? -9.957 -11.859 3.928 1.00 86.69 103 LEU A CA 1
ATOM 768 C C . LEU A 1 103 ? -10.581 -10.491 3.618 1.00 86.69 103 LEU A C 1
ATOM 770 O O . LEU A 1 103 ? -10.666 -10.134 2.440 1.00 86.69 103 LEU A O 1
ATOM 774 N N . PRO A 1 104 ? -11.043 -9.734 4.629 1.00 87.00 104 PRO A N 1
ATOM 775 C CA . PRO A 1 104 ? -11.710 -8.466 4.388 1.00 87.00 104 PRO A CA 1
ATOM 776 C C . PRO A 1 104 ? -10.710 -7.477 3.788 1.00 87.00 104 PRO A C 1
ATOM 778 O O . PRO A 1 104 ? -9.739 -7.076 4.441 1.00 87.00 104 PRO A O 1
ATOM 781 N N . LEU A 1 105 ? -10.949 -7.108 2.531 1.00 95.44 105 LEU A N 1
ATOM 782 C CA . LEU A 1 105 ? -10.179 -6.084 1.845 1.00 95.44 105 LEU A CA 1
ATOM 783 C C . LEU A 1 105 ? -10.630 -4.705 2.323 1.00 95.44 105 LEU A C 1
ATOM 785 O O . LEU A 1 105 ? -11.807 -4.473 2.590 1.00 95.44 105 LEU A O 1
ATOM 789 N N . TYR A 1 106 ? -9.686 -3.787 2.462 1.00 96.56 106 TYR A N 1
ATOM 790 C CA . TYR A 1 106 ? -9.988 -2.431 2.878 1.00 96.56 106 TYR A CA 1
ATOM 791 C C . TYR A 1 106 ? -10.578 -1.622 1.718 1.00 96.56 106 TYR A C 1
ATOM 793 O O . TYR A 1 106 ? -9.934 -1.468 0.685 1.00 96.56 106 TYR A O 1
ATOM 801 N N . ASP A 1 107 ? -11.767 -1.043 1.900 1.00 96.50 107 ASP A N 1
ATOM 802 C CA . ASP A 1 107 ? -12.488 -0.380 0.801 1.00 96.50 107 ASP A CA 1
ATOM 803 C C . ASP A 1 107 ? -11.969 1.030 0.471 1.00 96.50 107 ASP A C 1
ATOM 805 O O . ASP A 1 107 ? -12.070 1.509 -0.659 1.00 96.50 107 ASP A O 1
ATOM 809 N N . LYS A 1 108 ? -11.427 1.757 1.459 1.00 96.88 108 LYS A N 1
ATOM 810 C CA . LYS A 1 108 ? -11.062 3.181 1.304 1.00 96.88 108 LYS A CA 1
ATOM 811 C C . LYS A 1 108 ? -9.632 3.339 0.801 1.00 96.88 108 LYS A C 1
ATOM 813 O O . LYS A 1 108 ? -8.767 3.883 1.496 1.00 96.88 108 LYS A O 1
ATOM 818 N N . VAL A 1 109 ? -9.407 2.884 -0.425 1.00 97.94 109 VAL A N 1
ATOM 819 C CA . VAL A 1 109 ? -8.102 2.917 -1.091 1.00 97.94 109 VAL A CA 1
ATOM 820 C C . VAL A 1 109 ? -8.124 3.923 -2.233 1.00 97.94 109 VAL A C 1
ATOM 822 O O . VAL A 1 109 ? -9.037 3.949 -3.055 1.00 97.94 109 VAL A O 1
ATOM 825 N N . ARG A 1 110 ? -7.100 4.773 -2.297 1.00 98.25 110 ARG A N 1
ATOM 826 C CA . ARG A 1 110 ? -6.863 5.685 -3.414 1.00 98.25 110 ARG A CA 1
ATOM 827 C C . ARG A 1 110 ? -5.527 5.364 -4.057 1.00 98.25 110 ARG A C 1
ATOM 829 O O . ARG A 1 110 ? -4.480 5.546 -3.444 1.00 98.25 110 ARG A O 1
ATOM 836 N N . VAL A 1 111 ? -5.576 4.979 -5.321 1.00 98.31 111 VAL A N 1
ATOM 837 C CA . VAL A 1 111 ? -4.381 4.706 -6.115 1.00 98.31 111 VAL A CA 1
ATOM 838 C C . VAL A 1 111 ? -3.872 5.994 -6.770 1.00 98.31 111 VAL A C 1
ATOM 840 O O . VAL A 1 111 ? -4.660 6.813 -7.255 1.00 98.31 111 VAL A O 1
ATOM 843 N N . ARG A 1 112 ? -2.554 6.201 -6.765 1.00 98.19 112 ARG A N 1
ATOM 844 C CA . ARG A 1 112 ? -1.845 7.309 -7.416 1.00 98.19 112 ARG A CA 1
ATOM 845 C C . ARG A 1 112 ? -0.813 6.776 -8.400 1.00 98.19 112 ARG A C 1
ATOM 847 O O . ARG A 1 112 ? -0.315 5.670 -8.247 1.00 98.19 112 ARG A O 1
ATOM 854 N N . GLN A 1 113 ? -0.520 7.592 -9.415 1.00 97.69 113 GLN A N 1
ATOM 855 C CA . GLN A 1 113 ? 0.509 7.309 -10.420 1.00 97.69 113 GLN A CA 1
ATOM 856 C C . GLN A 1 113 ? 0.344 5.943 -11.110 1.00 97.69 113 GLN A C 1
ATOM 858 O O . GLN A 1 113 ? 1.317 5.248 -11.369 1.00 97.69 113 GLN A O 1
ATOM 863 N N . THR A 1 114 ? -0.886 5.571 -11.480 1.00 97.38 114 THR A N 1
ATOM 864 C CA . THR A 1 114 ? -1.182 4.286 -12.148 1.00 97.38 114 THR A CA 1
ATOM 865 C C . THR A 1 114 ? -0.364 4.044 -13.421 1.00 97.38 114 THR A C 1
ATOM 867 O O . THR A 1 114 ? -0.112 2.902 -13.780 1.00 97.38 114 THR A O 1
ATOM 870 N N . ARG A 1 115 ? 0.108 5.107 -14.083 1.00 97.38 115 ARG A N 1
ATOM 871 C CA . ARG A 1 115 ? 1.013 5.027 -15.243 1.00 97.38 115 ARG A CA 1
ATOM 872 C C . ARG A 1 115 ? 2.402 4.445 -14.932 1.00 97.38 115 ARG A C 1
ATOM 874 O O . ARG A 1 115 ? 3.074 4.018 -15.859 1.00 97.38 115 ARG A O 1
ATOM 881 N N . ASN A 1 116 ? 2.821 4.448 -13.665 1.00 97.19 116 ASN A N 1
ATOM 882 C CA . ASN A 1 116 ? 4.094 3.883 -13.207 1.00 97.19 116 ASN A CA 1
ATOM 883 C C . ASN A 1 116 ? 3.945 2.412 -12.772 1.00 97.19 116 ASN A C 1
ATOM 885 O O . ASN A 1 116 ? 4.910 1.798 -12.325 1.00 97.19 116 ASN A O 1
ATOM 889 N N . MET A 1 117 ? 2.739 1.837 -12.856 1.00 96.56 117 MET A N 1
ATOM 890 C CA . MET A 1 117 ? 2.534 0.420 -12.564 1.00 96.56 117 MET A CA 1
ATOM 891 C C . MET A 1 117 ? 3.300 -0.443 -13.570 1.00 96.56 117 MET A C 1
ATOM 893 O O . MET A 1 117 ? 3.309 -0.161 -14.769 1.00 96.56 117 MET A O 1
ATOM 897 N N . HIS A 1 118 ? 3.914 -1.527 -13.090 1.00 96.12 118 HIS A N 1
ATOM 898 C CA . HIS A 1 118 ? 4.593 -2.480 -13.964 1.00 96.12 118 HIS A CA 1
ATOM 899 C C . HIS A 1 118 ? 3.592 -3.078 -14.976 1.00 96.12 118 HIS A C 1
ATOM 901 O O . HIS A 1 118 ? 2.488 -3.459 -14.582 1.00 96.12 118 HIS A O 1
ATOM 907 N N . PRO A 1 119 ? 3.950 -3.225 -16.265 1.00 95.94 119 PRO A N 1
ATOM 908 C CA . PRO A 1 119 ? 3.024 -3.722 -17.290 1.00 95.94 119 PRO A CA 1
ATOM 909 C C . PRO A 1 119 ? 2.518 -5.147 -17.024 1.00 95.94 119 PRO A C 1
ATOM 911 O O . PRO A 1 119 ? 1.437 -5.513 -17.468 1.00 95.94 119 PRO A O 1
ATOM 914 N N . GLN A 1 120 ? 3.290 -5.948 -16.288 1.00 95.94 120 GLN A N 1
ATOM 915 C CA . GLN A 1 120 ? 2.924 -7.304 -15.861 1.00 95.94 120 GLN A CA 1
ATOM 916 C C . GLN A 1 120 ? 2.659 -7.387 -14.351 1.00 95.94 120 GLN A C 1
ATOM 918 O O . GLN A 1 120 ? 2.991 -8.391 -13.729 1.00 95.94 120 GLN A O 1
ATOM 923 N N . ALA A 1 121 ? 2.188 -6.305 -13.727 1.00 96.56 121 ALA A N 1
ATOM 924 C CA . ALA A 1 121 ? 1.979 -6.294 -12.285 1.00 96.56 121 ALA A CA 1
ATOM 925 C C . ALA A 1 121 ? 0.942 -7.350 -11.859 1.00 96.56 121 ALA A C 1
ATOM 927 O O . ALA A 1 121 ? -0.117 -7.481 -12.471 1.00 96.56 121 ALA A O 1
ATOM 928 N N . VAL A 1 122 ? 1.254 -8.084 -10.794 1.00 97.06 122 VAL A N 1
ATOM 929 C CA . VAL A 1 122 ? 0.416 -9.140 -10.220 1.00 97.06 122 VAL A CA 1
ATOM 930 C C . VAL A 1 122 ? -0.183 -8.624 -8.911 1.00 97.06 122 VAL A C 1
ATOM 932 O O . VAL A 1 122 ? 0.544 -8.014 -8.119 1.00 97.06 122 VAL A O 1
ATOM 935 N N . PRO A 1 123 ? -1.488 -8.827 -8.662 1.00 96.81 123 PRO A N 1
ATOM 936 C CA . PRO A 1 123 ? -2.106 -8.409 -7.414 1.00 96.81 123 PRO A CA 1
ATOM 937 C C . PRO A 1 123 ? -1.531 -9.186 -6.229 1.00 96.81 123 PRO A C 1
ATOM 939 O O . PRO A 1 123 ? -1.345 -10.403 -6.275 1.00 96.81 123 PRO A O 1
ATOM 942 N N . LYS A 1 124 ? -1.263 -8.468 -5.144 1.00 95.81 124 LYS A N 1
ATOM 943 C CA . LYS A 1 124 ? -0.731 -8.992 -3.892 1.00 95.81 124 LYS A CA 1
ATOM 944 C C . LYS A 1 124 ? -1.448 -8.338 -2.724 1.00 95.81 124 LYS A C 1
ATOM 946 O O . LYS A 1 124 ? -1.601 -7.120 -2.677 1.00 95.81 124 LYS A O 1
ATOM 951 N N . LEU A 1 125 ? -1.854 -9.153 -1.757 1.00 96.44 125 LEU A N 1
ATOM 952 C CA . LEU A 1 125 ? -2.436 -8.669 -0.511 1.00 96.44 125 LEU A CA 1
ATOM 953 C C . LEU A 1 125 ? -1.333 -8.263 0.462 1.00 96.44 125 LEU A C 1
ATOM 955 O O . LEU A 1 125 ? -0.429 -9.044 0.759 1.00 96.44 125 LEU A O 1
ATOM 959 N N . VAL A 1 126 ? -1.432 -7.046 0.981 1.00 96.81 126 VAL A N 1
ATOM 960 C CA . VAL A 1 126 ? -0.482 -6.482 1.935 1.00 96.81 126 VAL A CA 1
ATOM 961 C C . VAL A 1 126 ? -1.231 -6.073 3.191 1.00 96.81 126 VAL A C 1
ATOM 963 O O . VAL A 1 126 ? -2.206 -5.323 3.136 1.00 96.81 126 VAL A O 1
ATOM 966 N N . ALA A 1 127 ? -0.777 -6.588 4.331 1.00 95.94 127 ALA A N 1
ATOM 967 C CA . ALA A 1 127 ? -1.303 -6.207 5.630 1.00 95.94 127 ALA A CA 1
ATOM 968 C C . ALA A 1 127 ? -0.729 -4.846 6.036 1.00 95.94 127 ALA A C 1
ATOM 970 O O . ALA A 1 127 ? 0.488 -4.663 6.093 1.00 95.94 127 ALA A O 1
ATOM 971 N N . ILE A 1 128 ? -1.606 -3.904 6.357 1.00 95.19 128 ILE A N 1
ATOM 972 C CA . ILE A 1 128 ? -1.240 -2.595 6.895 1.00 95.19 128 ILE A CA 1
ATOM 973 C C . ILE A 1 128 ? -1.950 -2.360 8.218 1.00 95.19 128 ILE A C 1
ATOM 975 O O . ILE A 1 128 ? -2.988 -2.954 8.496 1.00 95.19 128 ILE A O 1
ATOM 979 N N . LYS A 1 129 ? -1.419 -1.444 9.021 1.00 93.31 129 LYS A N 1
ATOM 980 C CA . LYS A 1 129 ? -2.102 -0.965 10.223 1.00 93.31 129 LYS A CA 1
ATOM 981 C C . LYS A 1 129 ? -3.452 -0.341 9.854 1.00 93.31 129 LYS A C 1
ATOM 983 O O . LYS A 1 129 ? -3.519 0.464 8.923 1.00 93.31 129 LYS A O 1
ATOM 988 N N . ASP A 1 130 ? -4.494 -0.685 10.608 1.00 93.75 130 ASP A N 1
ATOM 989 C CA . ASP A 1 130 ? -5.845 -0.169 10.401 1.00 93.75 130 ASP A CA 1
ATOM 990 C C . ASP A 1 130 ? -5.861 1.373 10.481 1.00 93.75 130 ASP A C 1
ATOM 992 O O . ASP A 1 130 ? -5.480 1.965 11.502 1.00 93.75 130 ASP A O 1
ATOM 996 N N . PRO A 1 131 ? -6.286 2.055 9.405 1.00 92.12 131 PRO A N 1
ATOM 997 C CA . PRO A 1 131 ? -6.309 3.508 9.343 1.00 92.12 131 PRO A CA 1
ATOM 998 C C . PRO A 1 131 ? -7.478 4.136 10.132 1.00 92.12 131 PRO A C 1
ATOM 1000 O O . PRO A 1 131 ? -7.492 5.354 10.317 1.00 92.12 131 PRO A O 1
ATOM 1003 N N . CYS A 1 132 ? -8.454 3.346 10.600 1.00 88.12 132 CYS A N 1
ATOM 1004 C CA . CYS A 1 132 ? -9.651 3.802 11.317 1.00 88.12 132 CYS A CA 1
ATOM 1005 C C . CYS A 1 132 ? -9.518 3.791 12.854 1.00 88.12 132 CYS A C 1
ATOM 1007 O O . CYS A 1 132 ? -10.530 3.860 13.550 1.00 88.12 132 CYS A O 1
ATOM 1009 N N . PHE A 1 133 ? -8.292 3.794 13.391 1.00 75.50 133 PHE A N 1
ATOM 1010 C CA . PHE A 1 133 ? -7.980 3.828 14.833 1.00 75.50 133 PHE A CA 1
ATOM 1011 C C . PHE A 1 133 ? -8.250 2.524 15.610 1.00 75.50 133 PHE A C 1
ATOM 1013 O O . PHE A 1 133 ? -8.125 2.517 16.836 1.00 75.50 133 PHE A O 1
ATOM 1020 N N . GLY A 1 134 ? -8.551 1.412 14.933 1.00 70.25 134 GLY A N 1
ATOM 1021 C CA . GLY A 1 134 ? -8.536 0.084 15.543 1.00 70.25 134 GLY A CA 1
ATOM 1022 C C . GLY A 1 134 ? -7.099 -0.415 15.686 1.00 70.25 134 GLY A C 1
ATOM 1023 O O . GLY A 1 134 ? -6.289 -0.255 14.782 1.00 70.25 134 GLY A O 1
ATOM 1024 N N . GLY A 1 135 ? -6.733 -1.016 16.817 1.00 81.31 135 GLY A N 1
ATOM 1025 C CA . GLY A 1 135 ? -5.410 -1.628 17.028 1.00 81.31 135 GLY A CA 1
ATOM 1026 C C . GLY A 1 135 ? -5.166 -2.902 16.203 1.00 81.31 135 GLY A C 1
ATOM 1027 O O . GLY A 1 135 ? -4.583 -3.845 16.725 1.00 81.31 135 GLY A O 1
ATOM 1028 N N . GLY A 1 136 ? -5.648 -2.958 14.959 1.00 90.31 136 GLY A N 1
ATOM 1029 C CA . GLY A 1 136 ? -5.605 -4.124 14.082 1.00 90.31 136 GLY A CA 1
ATOM 1030 C C . GLY A 1 136 ? -4.870 -3.870 12.769 1.00 90.31 136 GLY A C 1
ATOM 1031 O O . GLY A 1 136 ? -4.296 -2.802 12.538 1.00 90.31 136 GLY A O 1
ATOM 1032 N N . CYS A 1 137 ? -4.913 -4.880 11.903 1.00 94.00 137 CYS A N 1
ATOM 1033 C CA . CYS A 1 137 ? -4.421 -4.796 10.537 1.00 94.00 137 CYS A CA 1
ATOM 1034 C C . CYS A 1 137 ? -5.581 -4.962 9.556 1.00 94.00 137 CYS A C 1
ATOM 1036 O O . CYS A 1 137 ? -6.493 -5.752 9.796 1.00 94.00 137 CYS A O 1
ATOM 1038 N N . VAL A 1 138 ? -5.516 -4.244 8.442 1.00 94.81 138 VAL A N 1
ATOM 1039 C CA . VAL A 1 138 ? -6.409 -4.412 7.294 1.00 94.81 138 VAL A CA 1
ATOM 1040 C C . VAL A 1 138 ? -5.588 -4.848 6.088 1.00 94.81 138 VAL A C 1
ATOM 1042 O O . VAL A 1 138 ? -4.394 -4.552 6.007 1.00 94.81 138 VAL A O 1
ATOM 1045 N N . TYR A 1 139 ? -6.212 -5.566 5.160 1.00 97.00 139 TYR A N 1
ATOM 1046 C CA . TYR A 1 139 ? -5.546 -6.025 3.946 1.00 97.00 139 TYR A CA 1
ATOM 1047 C C . TYR A 1 139 ? -5.866 -5.090 2.790 1.00 97.00 139 TYR A C 1
ATOM 1049 O O . TYR A 1 139 ? -7.008 -4.675 2.608 1.00 97.00 139 TYR A O 1
ATOM 1057 N N . VAL A 1 140 ? -4.850 -4.770 2.000 1.00 97.44 140 VAL A N 1
ATOM 1058 C CA . VAL A 1 140 ? -4.982 -3.965 0.787 1.00 97.44 140 VAL A CA 1
ATOM 1059 C C . VAL A 1 140 ? -4.398 -4.739 -0.375 1.00 97.44 140 VAL A C 1
ATOM 1061 O O . VAL A 1 140 ? -3.340 -5.349 -0.240 1.00 97.44 140 VAL A O 1
ATOM 1064 N N . GLU A 1 141 ? -5.074 -4.701 -1.514 1.00 97.31 141 GLU A N 1
ATOM 1065 C CA . GLU A 1 141 ? -4.569 -5.277 -2.751 1.00 97.31 141 GLU A CA 1
ATOM 1066 C C . GLU A 1 141 ? -3.710 -4.236 -3.467 1.00 97.31 141 GLU A C 1
ATOM 1068 O O . GLU A 1 141 ? -4.149 -3.114 -3.731 1.00 97.31 141 GLU A O 1
ATOM 1073 N N . VAL A 1 142 ? -2.463 -4.598 -3.751 1.00 97.81 142 VAL A N 1
ATOM 1074 C CA . VAL A 1 142 ? -1.514 -3.776 -4.503 1.00 97.81 142 VAL A CA 1
ATOM 1075 C C . VAL A 1 142 ? -0.936 -4.585 -5.650 1.00 97.81 142 VAL A C 1
ATOM 1077 O O . VAL A 1 142 ? -0.726 -5.787 -5.525 1.00 97.81 142 VAL A O 1
ATOM 1080 N N . CYS A 1 143 ? -0.656 -3.938 -6.773 1.00 97.81 143 CYS A N 1
ATOM 1081 C CA . CYS A 1 143 ? -0.098 -4.614 -7.936 1.00 97.81 143 CYS A CA 1
ATOM 1082 C C . CYS A 1 143 ? 1.424 -4.481 -7.914 1.00 97.81 143 CYS A C 1
ATOM 1084 O O . CYS A 1 143 ? 1.954 -3.375 -7.999 1.00 97.81 143 CYS A O 1
ATOM 1086 N N . VAL A 1 144 ? 2.134 -5.600 -7.814 1.00 97.06 144 VAL A N 1
ATOM 1087 C CA . VAL A 1 144 ? 3.598 -5.623 -7.689 1.00 97.06 144 VAL A CA 1
ATOM 1088 C C . VAL A 1 144 ? 4.237 -6.280 -8.913 1.00 97.06 144 VAL A C 1
ATOM 1090 O O . VAL A 1 144 ? 3.593 -7.110 -9.558 1.00 97.06 144 VAL A O 1
ATOM 1093 N N . PRO A 1 145 ? 5.480 -5.932 -9.284 1.00 96.25 145 PRO A N 1
ATOM 1094 C CA . PRO A 1 145 ? 6.181 -6.624 -10.361 1.00 96.25 145 PRO A CA 1
ATOM 1095 C C . PRO A 1 145 ? 6.285 -8.139 -10.084 1.00 96.25 145 PRO A C 1
ATOM 1097 O O . PRO A 1 145 ? 6.472 -8.534 -8.933 1.00 96.25 145 PRO A O 1
ATOM 1100 N N . PRO A 1 146 ? 6.205 -9.001 -11.114 1.00 93.06 146 PRO A N 1
ATOM 1101 C CA . PRO A 1 146 ? 6.240 -10.457 -10.943 1.00 93.06 146 PRO A CA 1
ATOM 1102 C C . PRO A 1 146 ? 7.642 -10.985 -10.602 1.00 93.06 146 PRO A C 1
ATOM 1104 O O . PRO A 1 146 ? 7.790 -12.112 -10.138 1.00 93.06 146 PRO A O 1
ATOM 1107 N N . CYS A 1 147 ? 8.680 -10.184 -10.846 1.00 80.38 147 CYS A N 1
ATOM 1108 C CA . CYS A 1 147 ? 10.076 -10.539 -10.649 1.00 80.38 147 CYS A CA 1
ATOM 1109 C C . CYS A 1 147 ? 10.795 -9.429 -9.871 1.00 80.38 147 CYS A C 1
ATOM 1111 O O . CYS A 1 147 ? 10.774 -8.267 -10.273 1.00 80.38 147 CYS A O 1
ATOM 1113 N N . GLY A 1 148 ? 11.441 -9.789 -8.763 1.00 83.44 148 GLY A N 1
ATOM 1114 C CA . GLY A 1 148 ? 12.227 -8.863 -7.950 1.00 83.44 148 GLY A CA 1
ATOM 1115 C C . GLY A 1 148 ? 12.380 -9.348 -6.514 1.00 83.44 148 GLY A C 1
ATOM 1116 O O . GLY A 1 148 ? 11.562 -10.119 -6.014 1.00 83.44 148 GLY A O 1
ATOM 1117 N N . ARG A 1 149 ? 13.444 -8.897 -5.848 1.00 92.62 149 ARG A N 1
ATOM 1118 C CA . ARG A 1 149 ? 13.563 -9.037 -4.398 1.00 92.62 149 ARG A CA 1
ATOM 1119 C C . ARG A 1 149 ? 12.725 -7.933 -3.768 1.00 92.62 149 ARG A C 1
ATOM 1121 O O . ARG A 1 149 ? 12.956 -6.769 -4.060 1.00 92.62 149 ARG A O 1
ATOM 1128 N N . GLU A 1 150 ? 11.762 -8.315 -2.940 1.00 96.06 150 GLU A N 1
ATOM 1129 C CA . GLU A 1 150 ? 10.967 -7.365 -2.169 1.00 96.06 150 GLU A CA 1
ATOM 1130 C C . GLU A 1 150 ? 11.763 -6.919 -0.942 1.00 96.06 150 GLU A C 1
ATOM 1132 O O . GLU A 1 150 ? 12.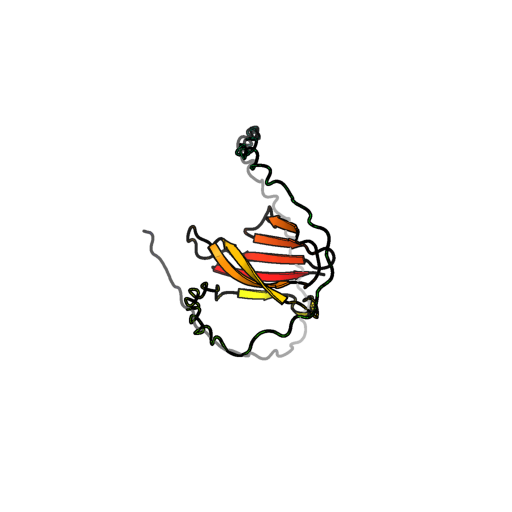089 -7.727 -0.068 1.00 96.06 150 GLU A O 1
ATOM 1137 N N . GLU A 1 151 ? 12.054 -5.626 -0.867 1.00 97.38 151 GLU A N 1
ATOM 1138 C CA . GLU A 1 151 ? 12.573 -4.994 0.338 1.00 97.38 151 GLU A CA 1
ATOM 1139 C C . GLU A 1 151 ? 11.472 -4.147 0.974 1.00 97.38 151 GLU A C 1
ATOM 1141 O O . GLU A 1 151 ? 11.003 -3.154 0.416 1.00 97.38 151 GLU A O 1
ATOM 1146 N N . VAL A 1 152 ? 11.029 -4.562 2.161 1.00 97.31 152 VAL A N 1
ATOM 1147 C CA . VAL A 1 152 ? 9.971 -3.873 2.905 1.00 97.31 152 VAL A CA 1
ATOM 1148 C C . VAL A 1 152 ? 10.607 -2.879 3.866 1.00 97.31 152 VAL A C 1
ATOM 1150 O O . VAL A 1 152 ? 11.328 -3.262 4.787 1.00 97.31 152 VAL A O 1
ATOM 1153 N N . CYS A 1 153 ? 10.305 -1.599 3.680 1.00 96.25 153 CYS A N 1
ATOM 1154 C CA . CYS A 1 153 ? 10.789 -0.521 4.533 1.00 96.25 153 CYS A CA 1
ATOM 1155 C C . CYS A 1 153 ? 9.622 0.201 5.205 1.00 96.25 153 CYS A C 1
ATOM 1157 O O . CYS A 1 153 ? 8.690 0.653 4.545 1.00 96.25 153 CYS A O 1
ATOM 1159 N N . CYS A 1 154 ? 9.684 0.385 6.521 1.00 96.12 154 CYS A N 1
ATOM 1160 C CA . CYS A 1 154 ? 8.754 1.277 7.209 1.00 96.12 154 CYS A CA 1
ATOM 1161 C C . CYS A 1 154 ? 9.152 2.734 6.946 1.00 96.12 154 CYS A C 1
ATOM 1163 O O . CYS A 1 154 ? 10.318 3.111 7.095 1.00 96.12 154 CYS A O 1
ATOM 1165 N N . LEU A 1 155 ? 8.190 3.582 6.590 1.00 93.31 155 LEU A N 1
ATOM 1166 C CA . LEU A 1 155 ? 8.454 5.002 6.385 1.00 93.31 155 LEU A CA 1
ATOM 1167 C C . LEU A 1 155 ? 8.646 5.687 7.746 1.00 93.31 155 LEU A C 1
ATOM 1169 O O . LEU A 1 155 ? 7.747 5.722 8.576 1.00 93.31 155 LEU A O 1
ATOM 1173 N N . ARG A 1 156 ? 9.823 6.279 7.990 1.00 90.50 156 ARG A N 1
ATOM 1174 C CA . ARG A 1 156 ? 10.157 6.886 9.297 1.00 90.50 156 ARG A CA 1
ATOM 1175 C C . ARG A 1 156 ? 9.240 8.052 9.694 1.00 90.50 156 ARG A C 1
ATOM 1177 O O . ARG A 1 156 ? 9.017 8.282 10.877 1.00 90.50 156 ARG A O 1
ATOM 1184 N N . TRP A 1 157 ? 8.749 8.811 8.716 1.00 84.31 157 TRP A N 1
ATOM 1185 C CA . TRP A 1 157 ? 8.010 10.061 8.943 1.00 84.31 157 TRP A CA 1
ATOM 1186 C C . TRP A 1 157 ? 6.493 9.937 8.767 1.00 84.31 157 TRP A C 1
ATOM 1188 O O . TRP A 1 157 ? 5.769 10.898 9.022 1.00 84.31 157 TRP A O 1
ATOM 1198 N N . ARG A 1 158 ? 6.000 8.794 8.283 1.00 86.50 158 ARG A N 1
ATOM 1199 C CA . ARG A 1 158 ? 4.584 8.580 7.961 1.00 86.50 158 ARG A CA 1
ATOM 1200 C C . ARG A 1 158 ? 4.171 7.185 8.403 1.00 86.50 158 ARG A C 1
ATOM 1202 O O . ARG A 1 158 ? 4.960 6.261 8.280 1.00 86.50 158 ARG A O 1
ATOM 1209 N N . ASP A 1 159 ? 2.927 7.030 8.845 1.00 91.12 159 ASP A N 1
ATOM 1210 C CA . ASP A 1 159 ? 2.339 5.709 9.073 1.00 91.12 159 ASP A CA 1
ATOM 1211 C C . ASP A 1 159 ? 2.144 5.017 7.715 1.00 91.12 159 ASP A C 1
ATOM 1213 O O . ASP A 1 159 ? 1.133 5.207 7.036 1.00 91.12 159 ASP A O 1
ATOM 1217 N N . GLY A 1 160 ? 3.158 4.281 7.271 1.00 95.00 160 GLY A N 1
ATOM 1218 C CA . GLY A 1 160 ? 3.161 3.631 5.972 1.00 95.00 160 GLY A CA 1
ATOM 1219 C C . GLY A 1 16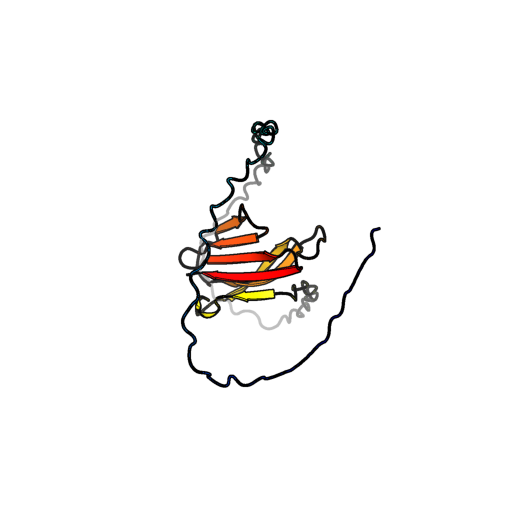0 ? 4.353 2.710 5.765 1.00 95.00 160 GLY A C 1
ATOM 1220 O O . GLY A 1 160 ? 5.326 2.720 6.524 1.00 95.00 160 GLY A O 1
ATOM 1221 N N . ILE A 1 161 ? 4.257 1.919 4.709 1.00 97.44 161 ILE A N 1
ATOM 1222 C CA . ILE A 1 161 ? 5.277 0.968 4.279 1.00 97.44 161 ILE A CA 1
ATOM 1223 C C . ILE A 1 161 ? 5.634 1.253 2.824 1.00 97.44 161 ILE A C 1
ATOM 1225 O O . ILE A 1 161 ? 4.783 1.661 2.038 1.00 97.44 161 ILE A O 1
ATOM 1229 N N . ARG A 1 162 ? 6.895 1.038 2.478 1.00 97.69 162 ARG A N 1
ATOM 1230 C CA . ARG A 1 162 ? 7.417 1.075 1.119 1.00 97.69 162 ARG A CA 1
ATOM 1231 C C . ARG A 1 162 ? 7.838 -0.332 0.738 1.00 97.69 162 ARG A C 1
ATOM 1233 O O . ARG A 1 162 ? 8.593 -0.962 1.477 1.00 97.69 162 ARG A O 1
ATOM 1240 N N . LEU A 1 163 ? 7.346 -0.801 -0.398 1.00 97.50 163 LEU A N 1
ATOM 1241 C CA . LEU A 1 163 ? 7.760 -2.054 -1.016 1.00 97.50 163 LEU A CA 1
ATOM 1242 C C . LEU A 1 163 ? 8.699 -1.707 -2.164 1.00 97.50 163 LEU A C 1
ATOM 1244 O O . LEU A 1 163 ? 8.255 -1.158 -3.172 1.00 97.50 163 LEU A O 1
ATOM 1248 N N . ASP A 1 164 ? 9.988 -1.965 -1.987 1.00 96.94 164 ASP A N 1
ATOM 1249 C CA . ASP A 1 164 ? 11.008 -1.698 -2.993 1.00 96.94 164 ASP A CA 1
ATOM 1250 C C . ASP A 1 164 ? 11.307 -2.970 -3.797 1.00 96.94 164 ASP A C 1
ATOM 1252 O O . ASP A 1 164 ? 11.549 -4.033 -3.224 1.00 96.94 164 ASP A O 1
ATOM 1256 N N . TYR A 1 165 ? 11.249 -2.858 -5.123 1.00 96.81 165 TYR A N 1
ATOM 1257 C CA . TYR A 1 165 ? 11.529 -3.920 -6.093 1.00 96.81 165 TYR A CA 1
ATOM 1258 C C . TYR A 1 165 ? 12.703 -3.533 -7.012 1.00 96.81 165 TYR A C 1
ATOM 1260 O O . TYR A 1 165 ? 12.828 -4.033 -8.134 1.00 96.81 165 TYR A O 1
ATOM 1268 N N . GLY A 1 166 ? 13.561 -2.609 -6.570 1.00 95.38 166 GLY A N 1
ATOM 1269 C CA . GLY A 1 166 ? 14.713 -2.113 -7.314 1.00 95.38 166 GLY A CA 1
ATOM 1270 C C . GLY A 1 166 ? 14.340 -0.961 -8.243 1.00 95.38 166 GLY A C 1
ATOM 1271 O O . GLY A 1 166 ? 14.580 0.194 -7.913 1.00 95.38 166 GLY A O 1
ATOM 1272 N N . LYS A 1 167 ? 13.769 -1.267 -9.416 1.00 95.12 167 LYS A N 1
ATOM 1273 C CA . LYS A 1 167 ? 13.328 -0.225 -10.367 1.00 95.12 167 LYS A CA 1
ATOM 1274 C C . LYS A 1 167 ? 11.989 0.389 -9.953 1.00 95.12 167 LYS A C 1
ATOM 1276 O O . LYS A 1 167 ? 11.785 1.580 -10.087 1.00 95.12 167 LYS A O 1
ATOM 1281 N N . TYR A 1 168 ? 11.097 -0.432 -9.410 1.00 97.12 168 TYR A N 1
ATOM 1282 C CA . TYR A 1 168 ? 9.766 -0.008 -8.991 1.00 97.12 168 TYR A CA 1
ATOM 1283 C C . TYR A 1 168 ? 9.701 0.071 -7.473 1.00 97.12 168 TYR A C 1
ATOM 1285 O O . TYR A 1 168 ? 10.218 -0.807 -6.783 1.00 97.12 168 TYR A O 1
ATOM 1293 N N . SER A 1 169 ? 9.001 1.069 -6.946 1.00 97.00 169 SER A N 1
ATOM 1294 C CA . SER A 1 169 ? 8.654 1.118 -5.527 1.00 97.00 169 SER A CA 1
ATOM 1295 C C . SER A 1 169 ? 7.187 1.477 -5.325 1.00 97.00 169 SER A C 1
ATOM 1297 O O . SER A 1 169 ? 6.616 2.284 -6.057 1.00 97.00 169 SER A O 1
ATOM 1299 N N . VAL A 1 170 ? 6.559 0.843 -4.336 1.00 98.06 170 VAL A N 1
ATOM 1300 C CA . VAL A 1 170 ? 5.155 1.068 -3.982 1.00 98.06 170 VAL A CA 1
ATOM 1301 C C . VAL A 1 170 ? 5.093 1.611 -2.566 1.00 98.06 170 VAL A C 1
ATOM 1303 O O . VAL A 1 170 ? 5.399 0.896 -1.612 1.00 98.06 170 VAL A O 1
ATOM 1306 N N . ASP A 1 171 ? 4.679 2.865 -2.423 1.00 97.94 171 ASP A N 1
ATOM 1307 C CA . ASP A 1 171 ? 4.467 3.492 -1.124 1.00 97.94 171 ASP A CA 1
ATOM 1308 C C . ASP A 1 171 ? 2.997 3.346 -0.722 1.00 97.94 171 ASP A C 1
ATOM 1310 O O . ASP A 1 171 ? 2.094 3.871 -1.375 1.00 97.94 171 ASP A O 1
ATOM 1314 N N . ILE A 1 172 ? 2.745 2.654 0.385 1.00 98.00 172 ILE A N 1
ATOM 1315 C CA . ILE A 1 172 ? 1.415 2.486 0.968 1.00 98.00 172 ILE A CA 1
ATOM 1316 C C . ILE A 1 172 ? 1.354 3.350 2.221 1.00 98.00 172 ILE A C 1
ATOM 1318 O O . ILE A 1 172 ? 1.947 3.030 3.253 1.00 98.00 172 ILE A O 1
ATOM 1322 N N . VAL A 1 173 ? 0.651 4.475 2.128 1.00 97.31 173 VAL A N 1
ATOM 1323 C CA . VAL A 1 173 ? 0.583 5.483 3.188 1.00 97.31 173 VAL A CA 1
ATOM 1324 C C . VAL A 1 173 ? -0.833 5.588 3.727 1.00 97.31 173 VAL A C 1
ATOM 1326 O O . VAL A 1 173 ? -1.785 5.867 2.995 1.00 97.31 173 VAL A O 1
ATOM 1329 N N . THR A 1 174 ? -0.960 5.459 5.040 1.00 95.75 174 THR A N 1
ATOM 1330 C CA . THR A 1 174 ? -2.207 5.693 5.753 1.00 95.75 174 THR A CA 1
ATOM 1331 C C . THR A 1 174 ? -2.346 7.172 6.099 1.00 95.75 174 THR A C 1
ATOM 1333 O O . THR A 1 174 ? -1.456 7.802 6.671 1.00 95.75 174 THR A O 1
ATOM 1336 N N . THR A 1 175 ? -3.493 7.761 5.766 1.00 94.62 175 THR A N 1
ATOM 1337 C CA . THR A 1 175 ? -3.826 9.135 6.161 1.00 94.62 175 THR A CA 1
ATOM 1338 C C . THR A 1 175 ? -4.649 9.162 7.448 1.00 94.62 175 THR A C 1
ATOM 1340 O O . THR A 1 175 ? -5.425 8.254 7.733 1.00 94.62 175 THR A O 1
ATOM 1343 N N . ARG A 1 176 ? -4.597 10.285 8.176 1.00 90.62 176 ARG A N 1
ATOM 1344 C CA . ARG A 1 176 ? -5.404 10.513 9.394 1.00 90.62 176 ARG A CA 1
ATOM 1345 C C . ARG A 1 176 ? -6.927 10.472 9.180 1.00 90.62 176 ARG A C 1
ATOM 1347 O O . ARG A 1 176 ? -7.671 10.517 10.150 1.00 90.62 176 ARG A O 1
ATOM 1354 N N . ARG A 1 177 ? -7.399 10.448 7.929 1.00 92.69 177 ARG A N 1
ATOM 1355 C CA . ARG A 1 177 ? -8.829 10.413 7.572 1.00 92.69 177 ARG A CA 1
ATOM 1356 C C . ARG A 1 177 ? -9.340 8.998 7.284 1.00 92.69 177 ARG A C 1
ATOM 1358 O O . ARG A 1 177 ? -10.427 8.857 6.730 1.00 92.69 177 ARG A O 1
ATOM 1365 N N . GLY A 1 178 ? -8.560 7.964 7.594 1.00 94.69 178 GLY A N 1
ATOM 1366 C CA . GLY A 1 178 ? -8.939 6.593 7.265 1.00 94.69 178 GLY A CA 1
ATOM 1367 C C . GLY A 1 178 ? -8.782 6.258 5.776 1.00 94.69 178 GLY A C 1
ATOM 1368 O O . GLY A 1 178 ? -9.369 5.290 5.312 1.00 94.69 178 GLY A O 1
ATOM 1369 N N . LEU A 1 179 ? -8.063 7.067 4.990 1.00 96.44 179 LEU A N 1
ATOM 1370 C CA . LEU A 1 179 ? -7.815 6.788 3.571 1.00 96.44 179 LEU A CA 1
ATOM 1371 C C . LEU A 1 179 ? -6.419 6.190 3.409 1.00 96.44 179 LEU A C 1
ATOM 1373 O O . LEU A 1 179 ? -5.447 6.794 3.873 1.00 96.44 179 LEU A O 1
ATOM 1377 N N . VAL A 1 180 ? -6.335 5.056 2.724 1.00 97.44 180 VAL A N 1
ATOM 1378 C CA . VAL A 1 180 ? -5.076 4.420 2.327 1.00 97.44 180 VAL A CA 1
ATOM 1379 C C . VAL A 1 180 ? -4.716 4.919 0.938 1.00 97.44 180 VAL A C 1
ATOM 1381 O O . VAL A 1 180 ? -5.542 4.887 0.028 1.00 97.44 180 VAL A O 1
ATOM 1384 N N . ILE A 1 181 ? -3.499 5.424 0.775 1.00 98.12 181 ILE A N 1
ATOM 1385 C CA . ILE A 1 181 ? -2.982 5.886 -0.509 1.00 98.12 181 ILE A CA 1
ATOM 1386 C C . ILE A 1 181 ? -1.915 4.901 -0.963 1.00 98.12 181 ILE A C 1
ATOM 1388 O O . ILE A 1 181 ? -0.936 4.703 -0.250 1.00 98.12 181 ILE A O 1
ATOM 1392 N N . VAL A 1 182 ? -2.111 4.318 -2.141 1.00 98.44 182 VAL A N 1
ATOM 1393 C CA . VAL A 1 182 ? -1.120 3.474 -2.818 1.00 98.44 182 VAL A CA 1
ATOM 1394 C C . VAL A 1 182 ? -0.489 4.317 -3.919 1.00 98.44 182 VAL A C 1
ATOM 1396 O O . VAL A 1 182 ? -1.193 4.737 -4.837 1.00 98.44 182 VAL A O 1
ATOM 1399 N N . ASP A 1 183 ? 0.799 4.620 -3.798 1.00 98.31 183 ASP A N 1
ATOM 1400 C CA . ASP A 1 183 ? 1.553 5.463 -4.729 1.00 98.31 183 ASP A CA 1
ATOM 1401 C C . ASP A 1 183 ? 2.631 4.632 -5.437 1.00 98.31 183 ASP A C 1
ATOM 1403 O O . ASP A 1 183 ? 3.488 4.038 -4.783 1.00 98.31 183 ASP A O 1
ATOM 1407 N N . TYR A 1 184 ? 2.561 4.560 -6.767 1.00 98.12 184 TYR A N 1
ATOM 1408 C CA . TYR A 1 184 ? 3.510 3.808 -7.591 1.00 98.12 184 TYR A CA 1
ATOM 1409 C C . TYR A 1 184 ? 4.628 4.729 -8.100 1.00 98.12 184 TYR A C 1
ATOM 1411 O O . TYR A 1 184 ? 4.359 5.698 -8.814 1.00 98.12 184 TYR A O 1
ATOM 1419 N N . ASN A 1 185 ? 5.883 4.409 -7.788 1.00 96.31 185 ASN A N 1
ATOM 1420 C CA . ASN A 1 185 ? 7.071 5.132 -8.248 1.00 96.31 185 ASN A CA 1
ATOM 1421 C C . ASN A 1 185 ? 7.968 4.209 -9.108 1.00 96.31 185 ASN A C 1
ATOM 1423 O O . ASN A 1 185 ? 8.040 3.008 -8.840 1.00 96.31 185 ASN A O 1
ATOM 1427 N N . ASP A 1 186 ? 8.638 4.781 -10.114 1.00 89.75 186 ASP A N 1
ATOM 1428 C CA . ASP A 1 186 ? 9.626 4.153 -11.022 1.00 89.75 186 ASP A CA 1
ATOM 1429 C C . ASP A 1 186 ? 10.980 4.882 -10.929 1.00 89.75 186 ASP A C 1
ATOM 1431 O O . ASP A 1 186 ? 10.980 6.026 -10.404 1.00 89.75 186 ASP A O 1
#

pLDDT: mean 76.77, std 17.29, range [42.53, 98.44]

Secondary structure (DSSP, 8-state):
--------------------PPPPPPPPPP---------------------------------PPPP--------------PPPPS------------------B-S-EEEE-GGGS-TT-EEEEEEEE-TTS-SSEEEEEEEE-SSS--EEEE-TTSSEEEEE-SS-EEEEEE-TTS-EEEEEE-